Protein AF-A0AAE0QT92-F1 (afdb_monomer_lite)

Structure (mmCIF, N/CA/C/O backbone):
data_AF-A0AAE0QT92-F1
#
_entry.id   AF-A0AAE0QT92-F1
#
loop_
_atom_site.group_PDB
_atom_site.id
_atom_site.type_symbol
_atom_site.label_atom_id
_atom_site.label_alt_id
_atom_site.label_comp_id
_atom_site.label_asym_id
_atom_site.label_entity_id
_atom_site.label_seq_id
_atom_site.pdbx_PDB_ins_code
_atom_site.Cartn_x
_atom_site.Cartn_y
_atom_site.Cartn_z
_atom_site.occupancy
_atom_site.B_iso_or_equiv
_atom_site.auth_seq_id
_atom_site.auth_comp_id
_atom_site.auth_asym_id
_atom_site.auth_atom_id
_atom_site.pdbx_PDB_model_num
ATOM 1 N N . MET A 1 1 ? -22.117 23.796 17.766 1.00 48.81 1 MET A N 1
ATOM 2 C CA . MET A 1 1 ? -20.729 24.313 17.751 1.00 48.81 1 MET A CA 1
ATOM 3 C C . MET A 1 1 ? -19.687 23.219 17.497 1.00 48.81 1 MET A C 1
ATOM 5 O O . MET A 1 1 ? -19.182 23.183 16.389 1.00 48.81 1 MET A O 1
ATOM 9 N N . ALA A 1 2 ? -19.390 22.281 18.411 1.00 52.66 2 ALA A N 1
ATOM 10 C CA . ALA A 1 2 ? -18.305 21.297 18.194 1.00 52.66 2 ALA A CA 1
ATOM 11 C C . ALA A 1 2 ? -18.535 20.296 17.034 1.00 52.66 2 ALA A C 1
ATOM 13 O O . ALA A 1 2 ? -17.597 19.965 16.313 1.00 52.66 2 ALA A O 1
ATOM 14 N N . ALA A 1 3 ? -19.770 19.825 16.830 1.00 56.06 3 ALA A N 1
ATOM 15 C CA . ALA A 1 3 ? -20.111 18.936 15.709 1.00 56.06 3 ALA A CA 1
ATOM 16 C C . ALA A 1 3 ? -20.034 19.652 14.347 1.00 56.06 3 ALA A C 1
ATOM 18 O O . ALA A 1 3 ? -19.594 19.088 13.352 1.00 56.06 3 ALA A O 1
ATOM 19 N N . GLU A 1 4 ? -20.398 20.931 14.333 1.00 58.06 4 GLU A N 1
ATOM 20 C CA . GLU A 1 4 ? -20.405 21.794 13.151 1.00 58.06 4 GLU A CA 1
ATOM 21 C C . GLU A 1 4 ? -18.979 22.188 12.735 1.00 58.06 4 GLU A C 1
ATOM 23 O O . GLU A 1 4 ? -18.641 22.163 11.554 1.00 58.06 4 GLU A O 1
ATOM 28 N N . LEU A 1 5 ? -18.106 22.444 13.719 1.00 60.09 5 LEU A N 1
ATOM 29 C CA . LEU A 1 5 ? -16.675 22.659 13.503 1.00 60.09 5 LEU A CA 1
ATOM 30 C C . LEU A 1 5 ? -15.987 21.392 12.964 1.00 60.09 5 LEU A C 1
ATOM 32 O O . LEU A 1 5 ? -15.194 21.471 12.030 1.00 60.09 5 LEU A O 1
ATOM 36 N N . ARG A 1 6 ? -16.326 20.212 13.508 1.00 55.28 6 ARG A N 1
ATOM 37 C CA . ARG A 1 6 ? -15.822 18.916 13.015 1.00 55.28 6 ARG A CA 1
ATOM 38 C C . ARG A 1 6 ? -16.269 18.625 11.586 1.00 55.28 6 ARG A C 1
ATOM 40 O O . ARG A 1 6 ? -15.463 18.157 10.788 1.00 55.28 6 ARG A O 1
ATOM 47 N N . HIS A 1 7 ? -17.524 18.922 11.253 1.00 60.22 7 HIS A N 1
ATOM 48 C CA . HIS A 1 7 ? -18.038 18.738 9.899 1.00 60.22 7 HIS A CA 1
ATOM 49 C C . HIS A 1 7 ? -17.309 19.638 8.888 1.00 60.22 7 HIS A C 1
ATOM 51 O O . HIS A 1 7 ? -16.852 19.145 7.858 1.00 60.22 7 HIS A O 1
ATOM 57 N N . LYS A 1 8 ? -17.104 20.921 9.225 1.00 66.44 8 LYS A N 1
ATOM 58 C CA . LYS A 1 8 ? -16.317 21.857 8.403 1.00 66.44 8 LYS A CA 1
ATOM 59 C C . LYS A 1 8 ? -14.864 21.405 8.228 1.00 66.44 8 LYS A C 1
ATOM 61 O O . LYS A 1 8 ? -14.366 21.396 7.109 1.00 66.44 8 LYS A O 1
ATOM 66 N N . LEU A 1 9 ? -14.207 20.957 9.300 1.00 63.31 9 LEU A N 1
ATOM 67 C CA . LEU A 1 9 ? -12.842 20.418 9.234 1.00 63.31 9 LEU A CA 1
ATOM 68 C C . LEU A 1 9 ? -12.745 19.167 8.352 1.00 63.31 9 LEU A C 1
ATOM 70 O O . LEU A 1 9 ? -11.776 19.017 7.613 1.00 63.31 9 LEU A O 1
ATOM 74 N N . SER A 1 10 ? -13.745 18.283 8.399 1.00 59.50 10 SER A N 1
ATOM 75 C CA . SER A 1 10 ? -13.791 17.102 7.531 1.00 59.50 10 SER A CA 1
ATOM 76 C C . SER A 1 10 ? -13.917 17.496 6.059 1.00 59.50 10 SER A C 1
ATOM 78 O O . SER A 1 10 ? -13.166 16.989 5.231 1.00 59.50 10 SER A O 1
ATOM 80 N N . GLN A 1 11 ? -14.817 18.432 5.738 1.00 68.94 11 GLN A N 1
ATOM 81 C CA . GLN A 1 11 ? -14.992 18.937 4.373 1.00 68.94 11 GLN A CA 1
ATOM 82 C C . GLN A 1 11 ? -13.724 19.601 3.834 1.00 68.94 11 GLN A C 1
ATOM 84 O O . GLN A 1 11 ? -13.319 19.322 2.706 1.00 68.94 11 GLN A O 1
ATOM 89 N N . GLU A 1 12 ? -13.071 20.436 4.640 1.00 70.81 12 GLU A N 1
ATOM 90 C CA . GLU A 1 12 ? -11.834 21.103 4.233 1.00 70.81 12 GLU A CA 1
ATOM 91 C C . GLU A 1 12 ? -10.664 20.118 4.112 1.00 70.81 12 GLU A C 1
ATOM 93 O O . GLU A 1 12 ? -9.874 20.215 3.173 1.00 70.81 12 GLU A O 1
ATOM 98 N N . SER A 1 13 ? -10.589 19.100 4.976 1.00 60.28 13 SER A N 1
ATOM 99 C CA . SER A 1 13 ? -9.604 18.020 4.843 1.00 60.28 13 SER A CA 1
ATOM 100 C C . SER A 1 13 ? -9.796 17.230 3.546 1.00 60.28 13 SER A C 1
ATOM 102 O O . SER A 1 13 ? -8.823 16.960 2.837 1.00 60.28 13 SER A O 1
ATOM 104 N N . ASP A 1 14 ? -11.039 16.900 3.191 1.00 66.00 14 ASP A N 1
ATOM 105 C CA . ASP A 1 14 ? -11.344 16.178 1.955 1.00 66.00 14 ASP A CA 1
ATOM 106 C C . ASP A 1 14 ? -11.091 17.040 0.711 1.00 66.00 14 ASP A C 1
ATOM 108 O O . ASP A 1 14 ? -10.546 16.549 -0.282 1.00 66.00 14 ASP A O 1
ATOM 112 N N . ARG A 1 15 ? -11.393 18.341 0.780 1.00 71.00 15 ARG A N 1
ATOM 113 C CA . ARG A 1 15 ? -11.108 19.312 -0.283 1.00 71.00 15 ARG A CA 1
ATOM 114 C C . ARG A 1 15 ? -9.609 19.496 -0.499 1.00 71.00 15 ARG A C 1
ATOM 116 O O . ARG A 1 15 ? -9.152 19.467 -1.644 1.00 71.00 15 ARG A O 1
ATOM 123 N N . LEU A 1 16 ? -8.845 19.635 0.584 1.00 66.12 16 LEU A N 1
ATOM 124 C CA . LEU A 1 16 ? -7.387 19.700 0.549 1.00 66.12 16 LEU A CA 1
ATOM 125 C C . LEU A 1 16 ? -6.816 18.427 -0.076 1.00 66.12 16 LEU A C 1
ATOM 127 O O . LEU A 1 16 ? -5.990 18.506 -0.979 1.00 66.12 16 LEU A O 1
ATOM 131 N N . ARG A 1 17 ? -7.311 17.254 0.336 1.00 66.81 17 ARG A N 1
ATOM 132 C CA . ARG A 1 17 ? -6.867 15.955 -0.185 1.00 66.81 17 ARG A CA 1
ATOM 133 C C . ARG A 1 17 ? -7.182 15.793 -1.676 1.00 66.81 17 ARG A C 1
ATOM 135 O O . ARG A 1 17 ? -6.343 15.294 -2.422 1.00 66.81 17 ARG A O 1
ATOM 142 N N . ALA A 1 18 ? -8.359 16.229 -2.127 1.00 65.12 18 ALA A N 1
ATOM 143 C CA . ALA A 1 18 ? -8.734 16.211 -3.540 1.00 65.12 18 ALA A CA 1
ATOM 144 C C . ALA A 1 18 ? -7.850 17.146 -4.383 1.00 65.12 18 ALA A C 1
ATOM 146 O O . ALA A 1 18 ? -7.380 16.749 -5.446 1.00 65.12 18 ALA A O 1
ATOM 147 N N . ARG A 1 19 ? -7.557 18.354 -3.889 1.00 66.81 19 ARG A N 1
ATOM 148 C CA . ARG A 1 19 ? -6.652 19.296 -4.566 1.00 66.81 19 ARG A CA 1
ATOM 149 C C . ARG A 1 19 ? -5.208 18.820 -4.589 1.00 66.81 19 ARG A C 1
ATOM 151 O O . ARG A 1 19 ? -4.571 18.946 -5.623 1.00 66.81 19 ARG A O 1
ATOM 158 N N . LEU A 1 20 ? -4.710 18.231 -3.504 1.00 65.56 20 LEU A N 1
ATOM 159 C CA . LEU A 1 20 ? -3.360 17.666 -3.476 1.00 65.56 20 LEU A CA 1
ATOM 160 C C . LEU A 1 20 ? -3.213 16.546 -4.510 1.00 65.56 20 LEU A C 1
ATOM 162 O O . LEU A 1 20 ? -2.207 16.484 -5.203 1.00 65.56 20 LEU A O 1
ATOM 166 N N . ARG A 1 21 ? -4.241 15.701 -4.666 1.00 65.69 21 ARG A N 1
ATOM 167 C CA . ARG A 1 21 ? -4.289 14.700 -5.743 1.00 65.69 21 ARG A CA 1
ATOM 168 C C . ARG A 1 21 ? -4.266 15.340 -7.125 1.00 65.69 21 ARG A C 1
ATOM 170 O O . ARG A 1 21 ? -3.560 14.848 -7.995 1.00 65.69 21 ARG A O 1
ATOM 177 N N . GLN A 1 22 ? -5.033 16.409 -7.318 1.00 66.88 22 GLN A N 1
ATOM 178 C CA . GLN A 1 22 ? -5.080 17.139 -8.582 1.00 66.88 22 GLN A CA 1
ATOM 179 C C . GLN A 1 22 ? -3.713 17.748 -8.924 1.00 66.88 22 GLN A C 1
ATOM 181 O O . GLN A 1 22 ? -3.222 17.552 -10.025 1.00 66.88 22 GLN A O 1
ATOM 186 N N . GLU A 1 23 ? -3.073 18.418 -7.966 1.00 63.47 23 GLU A N 1
ATOM 187 C CA . GLU A 1 23 ? -1.753 19.032 -8.137 1.00 63.47 23 GLU A CA 1
ATOM 188 C C . GLU A 1 23 ? -0.660 17.973 -8.339 1.00 63.47 23 GLU A C 1
ATOM 190 O O . GLU A 1 23 ? 0.224 18.174 -9.159 1.00 63.47 23 GLU A O 1
ATOM 195 N N . LEU A 1 24 ? -0.737 16.812 -7.673 1.00 59.41 24 LEU A N 1
ATOM 196 C CA . LEU A 1 24 ? 0.164 15.679 -7.928 1.00 59.41 24 LEU A CA 1
ATOM 197 C C . LEU A 1 24 ? -0.039 15.075 -9.327 1.00 59.41 24 LEU A C 1
ATOM 199 O O . LEU A 1 24 ? 0.935 14.690 -9.971 1.00 59.41 24 LEU A O 1
ATOM 203 N N . LEU A 1 25 ? -1.282 15.004 -9.815 1.00 61.16 25 LEU A N 1
ATOM 204 C CA . LEU A 1 25 ? -1.602 14.577 -11.183 1.00 61.16 25 LEU A CA 1
ATOM 205 C C . LEU A 1 25 ? -1.108 15.585 -12.233 1.00 61.16 25 LEU A C 1
ATOM 207 O O . LEU A 1 25 ? -0.573 15.174 -13.261 1.00 61.16 25 LEU A O 1
ATOM 211 N N . ASP A 1 26 ? -1.232 16.884 -11.965 1.00 59.91 26 ASP A N 1
ATOM 212 C CA . ASP A 1 26 ? -0.707 17.948 -12.829 1.00 59.91 26 ASP A CA 1
ATOM 213 C C . ASP A 1 26 ? 0.828 17.967 -12.822 1.00 59.91 26 ASP A C 1
ATOM 215 O O . ASP A 1 26 ? 1.452 18.063 -13.882 1.00 59.91 26 ASP A O 1
ATOM 219 N N . LEU A 1 27 ? 1.458 17.790 -11.654 1.00 57.47 27 LEU A N 1
ATOM 220 C CA . LEU A 1 27 ? 2.905 17.596 -11.533 1.00 57.47 27 LEU A CA 1
ATOM 221 C C . LEU A 1 27 ? 3.354 16.390 -12.360 1.00 57.47 27 LEU A C 1
ATOM 223 O O . LEU A 1 27 ? 4.306 16.488 -13.127 1.00 57.47 27 LEU A O 1
ATOM 227 N N . ARG A 1 28 ? 2.642 15.266 -12.245 1.00 53.34 28 ARG A N 1
ATOM 228 C CA . ARG A 1 28 ? 2.892 14.039 -13.009 1.00 53.34 28 ARG A CA 1
ATOM 229 C C . ARG A 1 28 ? 2.822 14.268 -14.520 1.00 53.34 28 ARG A C 1
ATOM 231 O O . ARG A 1 28 ? 3.654 13.728 -15.240 1.00 53.34 28 ARG A O 1
ATOM 238 N N . GLN A 1 29 ? 1.864 15.053 -15.013 1.00 54.59 29 GLN A N 1
ATOM 239 C CA . GLN A 1 29 ? 1.796 15.398 -16.439 1.00 54.59 29 GLN A CA 1
ATOM 240 C C . GLN A 1 29 ? 2.938 16.326 -16.870 1.00 54.59 29 GLN A C 1
ATOM 242 O O . GLN A 1 29 ? 3.431 16.213 -17.990 1.00 54.59 29 GLN A O 1
ATOM 247 N N . ARG A 1 30 ? 3.374 17.226 -15.983 1.00 50.75 30 ARG A N 1
ATOM 248 C CA . ARG A 1 30 ? 4.431 18.208 -16.254 1.00 50.75 30 ARG A CA 1
ATOM 249 C C . ARG A 1 30 ? 5.853 17.639 -16.142 1.00 50.75 30 ARG A C 1
ATOM 251 O O . ARG A 1 30 ? 6.741 18.137 -16.822 1.00 50.75 30 ARG A O 1
ATOM 258 N N . PHE A 1 31 ? 6.079 16.601 -15.336 1.00 43.53 31 PHE A N 1
ATOM 259 C CA . PHE A 1 31 ? 7.400 15.993 -15.110 1.00 43.53 31 PHE A CA 1
ATOM 260 C C . PHE A 1 31 ? 7.820 14.929 -16.135 1.00 43.53 31 PHE A C 1
ATOM 262 O O . PHE A 1 31 ? 8.863 14.305 -15.970 1.00 43.53 31 PHE A O 1
ATOM 269 N N . SER A 1 32 ? 7.065 14.743 -17.216 1.00 40.12 32 SER A N 1
ATOM 270 C CA . SER A 1 32 ? 7.447 13.852 -18.316 1.00 40.12 32 SER A CA 1
ATOM 271 C C . SER A 1 32 ? 8.183 14.615 -19.439 1.00 40.12 32 SER A C 1
ATOM 273 O O . SER A 1 32 ? 7.497 15.126 -20.329 1.00 40.12 32 SER A O 1
ATOM 275 N N . PRO A 1 33 ? 9.537 14.666 -19.476 1.00 50.78 33 PRO A N 1
ATOM 276 C CA . PRO A 1 33 ? 10.230 14.828 -20.766 1.00 50.78 33 PRO A CA 1
ATOM 277 C C . PRO A 1 33 ? 11.405 13.844 -21.037 1.00 50.78 33 PRO A C 1
ATOM 279 O O . PRO A 1 33 ? 12.096 13.406 -20.125 1.00 50.78 33 PRO A O 1
ATOM 282 N N . TYR A 1 34 ? 11.605 13.563 -22.338 1.00 42.34 34 TYR A N 1
ATOM 283 C CA . TYR A 1 34 ? 12.387 12.503 -23.041 1.00 42.34 34 TYR A CA 1
ATOM 284 C C . TYR A 1 34 ? 13.873 12.865 -23.378 1.00 42.34 34 TYR A C 1
ATOM 286 O O . TYR A 1 34 ? 14.215 14.047 -23.273 1.00 42.34 34 TYR A O 1
ATOM 294 N N . PRO A 1 35 ? 14.750 11.924 -23.857 1.00 53.16 35 PRO A N 1
ATOM 295 C CA . PRO A 1 35 ? 15.068 11.785 -25.306 1.00 53.16 35 PRO A CA 1
ATOM 296 C C . PRO A 1 35 ? 15.309 10.328 -25.847 1.00 53.16 35 PRO A C 1
ATOM 298 O O . PRO A 1 35 ? 15.049 9.338 -25.185 1.00 53.16 35 PRO A O 1
ATOM 301 N N . SER A 1 36 ? 15.687 10.223 -27.137 1.00 45.97 36 SER A N 1
ATOM 302 C CA . SER A 1 36 ? 15.389 9.174 -28.155 1.00 45.97 36 SER A CA 1
ATOM 303 C C . SER A 1 36 ? 16.579 8.350 -28.734 1.00 45.97 36 SER A C 1
ATOM 305 O O . SER A 1 36 ? 17.612 8.982 -28.937 1.00 45.97 36 SER A O 1
ATOM 307 N N . HIS A 1 37 ? 16.386 7.076 -29.187 1.00 36.47 37 HIS A N 1
ATOM 308 C CA . HIS A 1 37 ? 16.888 6.374 -30.436 1.00 36.47 37 HIS A CA 1
ATOM 309 C C . HIS A 1 37 ? 16.940 4.800 -30.327 1.00 36.47 37 HIS A C 1
ATOM 311 O O . HIS A 1 37 ? 16.805 4.286 -29.225 1.00 36.47 37 HIS A O 1
ATOM 317 N N . PRO A 1 38 ? 17.028 4.014 -31.440 1.00 51.62 38 PRO A N 1
ATOM 318 C CA . PRO A 1 38 ? 15.974 3.142 -31.988 1.00 51.62 38 PRO A CA 1
ATOM 319 C C . PRO A 1 38 ? 15.936 1.660 -31.524 1.00 51.62 38 PRO A C 1
ATOM 321 O O . PRO A 1 38 ? 16.945 1.071 -31.153 1.00 51.62 38 PRO A O 1
ATOM 324 N N . GLN A 1 39 ? 14.748 1.058 -31.698 1.00 44.69 39 GLN A N 1
ATOM 325 C CA . GLN A 1 39 ? 14.423 -0.374 -31.876 1.00 44.69 39 GLN A CA 1
ATOM 326 C C . GLN A 1 39 ? 15.384 -1.404 -31.252 1.00 44.69 39 GLN A C 1
ATOM 328 O O . GLN A 1 39 ? 16.170 -2.045 -31.949 1.00 44.69 39 GLN A O 1
ATOM 333 N N . ALA A 1 40 ? 15.200 -1.676 -29.960 1.00 40.69 40 ALA A N 1
ATOM 334 C CA . ALA A 1 40 ? 15.605 -2.944 -29.363 1.00 40.69 40 ALA A CA 1
ATOM 335 C C . ALA A 1 40 ? 14.355 -3.801 -29.125 1.00 40.69 40 ALA A C 1
ATOM 337 O O . ALA A 1 40 ? 13.552 -3.545 -28.229 1.00 40.69 40 ALA A O 1
ATOM 338 N N . THR A 1 41 ? 14.171 -4.831 -29.947 1.00 43.16 41 THR A N 1
ATOM 339 C CA . THR A 1 41 ? 13.161 -5.869 -29.727 1.00 43.16 41 THR A CA 1
ATOM 340 C C . THR A 1 41 ? 13.422 -6.608 -28.411 1.00 43.16 41 THR A C 1
ATOM 342 O O . THR A 1 41 ? 14.314 -7.445 -28.321 1.00 43.16 41 THR A O 1
ATOM 345 N N . ALA A 1 42 ? 12.608 -6.253 -27.416 1.00 47.16 42 ALA A N 1
ATOM 346 C CA . ALA A 1 42 ? 11.998 -7.073 -26.369 1.00 47.16 42 ALA A CA 1
ATOM 347 C C . ALA A 1 42 ? 12.862 -8.139 -25.659 1.00 47.16 42 ALA A C 1
ATOM 349 O O . ALA A 1 42 ? 12.805 -9.327 -25.963 1.00 47.16 42 ALA A O 1
ATOM 350 N N . ALA A 1 43 ? 13.485 -7.724 -24.554 1.00 51.69 43 ALA A N 1
ATOM 351 C CA . ALA A 1 43 ? 13.098 -8.305 -23.266 1.00 51.69 43 ALA A CA 1
ATOM 352 C C . ALA A 1 43 ? 12.154 -7.293 -22.611 1.00 51.69 43 ALA A C 1
ATOM 354 O O . ALA A 1 43 ? 12.586 -6.179 -22.302 1.00 51.69 43 ALA A O 1
ATOM 355 N N . ASN A 1 44 ? 10.879 -7.644 -22.490 1.00 71.88 44 ASN A N 1
ATOM 356 C CA . ASN A 1 44 ? 9.835 -6.764 -21.978 1.00 71.88 44 ASN A CA 1
ATOM 357 C C . ASN A 1 44 ? 10.243 -6.313 -20.551 1.00 71.88 44 ASN A C 1
ATOM 359 O O . ASN A 1 44 ? 10.500 -7.157 -19.692 1.00 71.88 44 ASN A O 1
ATOM 363 N N . ILE A 1 45 ? 10.414 -5.010 -2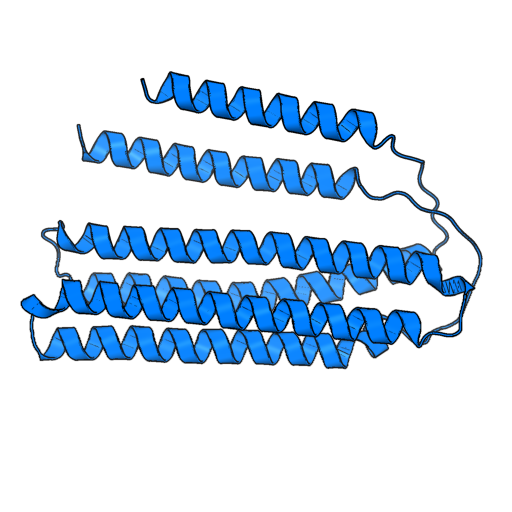0.293 1.00 79.00 45 ILE A N 1
ATOM 364 C CA . ILE A 1 45 ? 10.662 -4.484 -18.937 1.00 79.00 45 ILE A CA 1
ATOM 365 C C . ILE A 1 45 ? 9.598 -5.020 -17.994 1.00 79.00 45 ILE A C 1
ATOM 367 O O . ILE A 1 45 ? 9.921 -5.415 -16.874 1.00 79.00 45 ILE A O 1
ATOM 371 N N . GLN A 1 46 ? 8.353 -5.114 -18.459 1.00 81.69 46 GLN A N 1
ATOM 372 C CA . GLN A 1 46 ? 7.281 -5.736 -17.701 1.00 81.69 46 GLN A CA 1
ATOM 373 C C . GLN A 1 46 ? 7.613 -7.181 -17.305 1.00 81.69 46 GLN A C 1
ATOM 375 O O . GLN A 1 46 ? 7.349 -7.573 -16.173 1.00 81.69 46 GLN A O 1
ATOM 380 N N . GLU A 1 47 ? 8.216 -7.978 -18.191 1.00 84.50 47 GLU A N 1
ATOM 381 C CA . GLU A 1 47 ? 8.628 -9.357 -17.892 1.00 84.50 47 GLU A CA 1
ATOM 382 C C . GLU A 1 47 ? 9.743 -9.389 -16.842 1.00 84.50 47 GLU A C 1
ATOM 384 O O . GLU A 1 47 ? 9.680 -10.180 -15.902 1.00 84.50 47 GLU A O 1
ATOM 389 N N . ARG A 1 48 ? 10.718 -8.478 -16.944 1.00 85.81 48 ARG A N 1
ATOM 390 C CA . ARG A 1 48 ? 11.810 -8.359 -15.967 1.00 85.81 48 ARG A CA 1
ATOM 391 C C . ARG A 1 48 ? 11.330 -7.874 -14.601 1.00 85.81 48 ARG A C 1
ATOM 393 O O . ARG A 1 48 ? 11.835 -8.335 -13.583 1.00 85.81 48 ARG A O 1
ATOM 400 N N . LEU A 1 49 ? 10.352 -6.971 -14.569 1.00 88.00 49 LEU A N 1
ATOM 401 C CA . LEU A 1 49 ? 9.796 -6.425 -13.333 1.00 88.00 49 LEU A CA 1
ATOM 402 C C . LEU A 1 49 ? 8.694 -7.293 -12.719 1.00 88.00 49 LEU A C 1
ATOM 404 O O . LEU A 1 49 ? 8.447 -7.204 -11.517 1.00 88.00 49 LEU A O 1
ATOM 408 N N . SER A 1 50 ? 8.062 -8.166 -13.507 1.00 90.19 50 SER A N 1
ATOM 409 C CA . SER A 1 50 ? 6.942 -9.016 -13.087 1.00 90.19 50 SER A CA 1
ATOM 410 C C . SER A 1 50 ? 7.202 -9.802 -11.791 1.00 90.19 50 SER A C 1
ATOM 412 O O . SER A 1 50 ? 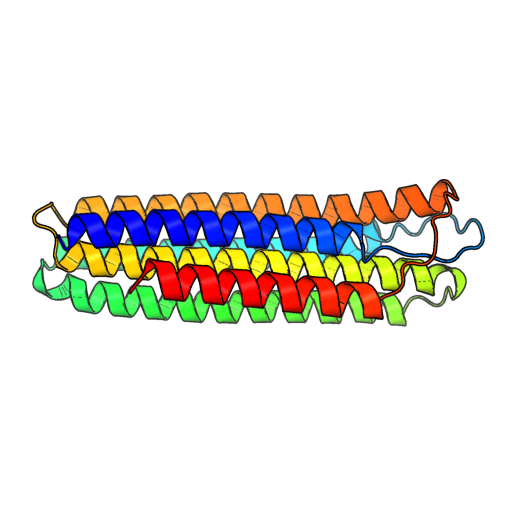6.349 -9.745 -10.897 1.00 90.19 50 SER A O 1
ATOM 414 N N . PRO A 1 51 ? 8.364 -10.463 -11.590 1.00 91.06 51 PRO A N 1
ATOM 415 C CA . PRO A 1 51 ? 8.652 -11.160 -10.337 1.00 91.06 51 PRO A CA 1
ATOM 416 C C . PRO A 1 51 ? 8.625 -10.232 -9.118 1.00 91.06 51 PRO A C 1
ATOM 418 O O . PRO A 1 51 ? 8.091 -10.601 -8.070 1.00 91.06 51 PRO A O 1
ATOM 421 N N . PHE A 1 52 ? 9.151 -9.014 -9.258 1.00 91.56 52 PHE A N 1
ATOM 422 C CA . PHE A 1 52 ? 9.214 -8.038 -8.171 1.00 91.56 52 PHE A CA 1
ATOM 423 C C . PHE A 1 52 ? 7.851 -7.403 -7.915 1.00 91.56 52 PHE A C 1
ATOM 425 O O . PHE A 1 52 ? 7.457 -7.275 -6.760 1.00 91.56 52 PHE A O 1
ATOM 432 N N . THR A 1 53 ? 7.084 -7.098 -8.963 1.00 92.38 53 THR A N 1
ATOM 433 C CA . THR A 1 53 ? 5.706 -6.602 -8.832 1.00 92.38 53 THR A CA 1
ATOM 434 C C . THR A 1 53 ? 4.808 -7.640 -8.159 1.00 92.38 53 THR A C 1
ATOM 436 O O . THR A 1 53 ? 4.034 -7.303 -7.265 1.00 92.38 53 THR A O 1
ATOM 439 N N . LYS A 1 54 ? 4.958 -8.925 -8.505 1.00 94.75 54 LYS A N 1
ATOM 440 C CA . LYS A 1 54 ? 4.252 -10.031 -7.840 1.00 94.75 54 LYS A CA 1
ATOM 441 C C . LYS A 1 54 ? 4.691 -10.201 -6.383 1.00 94.75 54 LYS A C 1
ATOM 443 O O . LYS A 1 54 ? 3.857 -10.455 -5.510 1.00 94.75 54 LYS A O 1
ATOM 448 N N . GLY A 1 55 ? 5.986 -10.047 -6.107 1.00 95.81 55 GLY A N 1
ATOM 449 C CA . GLY A 1 55 ? 6.523 -10.034 -4.746 1.00 95.81 55 GLY A CA 1
ATOM 450 C C . GLY A 1 55 ? 5.925 -8.901 -3.910 1.00 95.81 55 GLY A C 1
ATOM 451 O O . GLY A 1 55 ? 5.453 -9.139 -2.798 1.00 95.81 55 GLY A O 1
ATOM 452 N N . LEU A 1 56 ? 5.856 -7.695 -4.477 1.00 96.31 56 LEU A N 1
ATOM 453 C CA . LEU A 1 56 ? 5.240 -6.534 -3.845 1.00 96.31 56 LEU A CA 1
ATOM 454 C C . LEU A 1 56 ? 3.746 -6.759 -3.590 1.00 96.31 56 LEU A C 1
ATOM 456 O O . LEU A 1 56 ? 3.284 -6.538 -2.474 1.00 96.31 56 LEU A O 1
ATOM 460 N N . GLN A 1 57 ? 3.006 -7.261 -4.582 1.00 97.12 57 GLN A N 1
ATOM 461 C CA . GLN A 1 57 ? 1.594 -7.618 -4.432 1.00 97.12 57 GLN A CA 1
ATOM 462 C C . GLN A 1 57 ? 1.390 -8.582 -3.257 1.00 97.12 57 GLN A C 1
ATOM 464 O O . GLN A 1 57 ? 0.598 -8.305 -2.358 1.00 97.12 57 GLN A O 1
ATOM 469 N N . THR A 1 58 ? 2.165 -9.669 -3.221 1.00 97.94 58 THR A N 1
ATOM 470 C CA . THR A 1 58 ? 2.088 -10.684 -2.161 1.00 97.94 58 THR A CA 1
ATOM 471 C C . THR A 1 58 ? 2.386 -10.077 -0.787 1.00 97.94 58 THR A C 1
ATOM 473 O O . THR A 1 58 ? 1.689 -10.359 0.189 1.00 97.94 58 THR A O 1
ATOM 476 N N . ALA A 1 59 ? 3.399 -9.210 -0.695 1.00 97.75 59 ALA A N 1
ATOM 477 C CA . ALA A 1 59 ? 3.749 -8.525 0.544 1.00 97.75 59 ALA A CA 1
ATOM 478 C C . ALA A 1 59 ? 2.624 -7.593 1.024 1.00 97.75 59 ALA A C 1
ATOM 480 O O . ALA A 1 59 ? 2.291 -7.594 2.210 1.00 97.75 59 ALA A O 1
ATOM 481 N N . LEU A 1 60 ? 2.006 -6.832 0.115 1.00 97.56 60 LEU A N 1
ATOM 482 C CA . LEU A 1 60 ? 0.898 -5.931 0.432 1.00 97.56 60 LEU A CA 1
ATOM 483 C C . LEU A 1 60 ? -0.367 -6.688 0.850 1.00 97.56 60 LEU A C 1
ATOM 485 O O . LEU A 1 60 ? -1.032 -6.282 1.803 1.00 97.56 60 LEU A O 1
ATOM 489 N N . GLU A 1 61 ? -0.710 -7.774 0.158 1.00 97.81 61 GLU A N 1
ATOM 490 C CA . GLU A 1 61 ? -1.851 -8.633 0.492 1.00 97.81 61 GLU A CA 1
ATOM 491 C C . GLU A 1 61 ? -1.662 -9.309 1.849 1.00 97.81 61 GLU A C 1
ATOM 493 O O . GLU A 1 61 ? -2.539 -9.209 2.708 1.00 97.81 61 GLU A O 1
ATOM 498 N N . SER A 1 62 ? -0.494 -9.915 2.081 1.00 98.06 62 SER A N 1
ATOM 499 C CA . SER A 1 62 ? -0.142 -10.534 3.362 1.00 98.06 62 SER A CA 1
ATOM 500 C C . SER A 1 62 ? -0.193 -9.519 4.504 1.00 98.06 62 SER A C 1
ATOM 502 O O . SER A 1 62 ? -0.805 -9.766 5.542 1.00 98.06 62 SER A O 1
ATOM 504 N N . ASN A 1 63 ? 0.368 -8.328 4.292 1.00 97.81 63 ASN A N 1
ATOM 505 C CA . ASN A 1 63 ? 0.337 -7.258 5.277 1.00 97.81 63 ASN A CA 1
ATOM 506 C C . ASN A 1 63 ? -1.095 -6.784 5.588 1.00 97.81 63 ASN A C 1
ATOM 508 O O . ASN A 1 63 ? -1.445 -6.658 6.762 1.00 97.81 63 ASN A O 1
ATOM 512 N N . THR A 1 64 ? -1.937 -6.561 4.569 1.00 97.69 64 THR A N 1
ATOM 513 C CA . THR A 1 64 ? -3.359 -6.222 4.766 1.00 97.69 64 THR A CA 1
ATOM 514 C C . THR A 1 64 ? -4.084 -7.332 5.517 1.00 97.69 64 THR A C 1
ATOM 516 O O . THR A 1 64 ? -4.819 -7.041 6.456 1.00 97.69 64 THR A O 1
ATOM 519 N N . HIS A 1 65 ? -3.867 -8.594 5.145 1.00 97.88 65 HIS A N 1
ATOM 520 C CA . HIS A 1 65 ? -4.508 -9.733 5.791 1.00 97.88 65 HIS A CA 1
ATOM 521 C C . HIS A 1 65 ? -4.131 -9.829 7.275 1.00 97.88 65 HIS A C 1
ATOM 523 O O . HIS A 1 65 ? -5.013 -9.918 8.127 1.00 97.88 65 HIS A O 1
ATOM 529 N N . GLN A 1 66 ? -2.837 -9.732 7.593 1.00 98.00 66 GLN A N 1
ATOM 530 C CA . GLN A 1 66 ? -2.340 -9.756 8.970 1.00 98.00 66 GLN A CA 1
ATOM 531 C C . GLN A 1 66 ? -2.891 -8.595 9.800 1.00 98.00 66 GLN A C 1
ATOM 533 O O . GLN A 1 66 ? -3.354 -8.817 10.918 1.00 98.00 66 GLN A O 1
ATOM 538 N N . LEU A 1 67 ? -2.875 -7.373 9.253 1.00 97.56 67 LEU A N 1
ATOM 539 C CA . LEU A 1 67 ? -3.448 -6.211 9.926 1.00 97.56 67 LEU A CA 1
ATOM 540 C C . LEU A 1 67 ? -4.934 -6.443 10.204 1.00 97.56 67 LEU A C 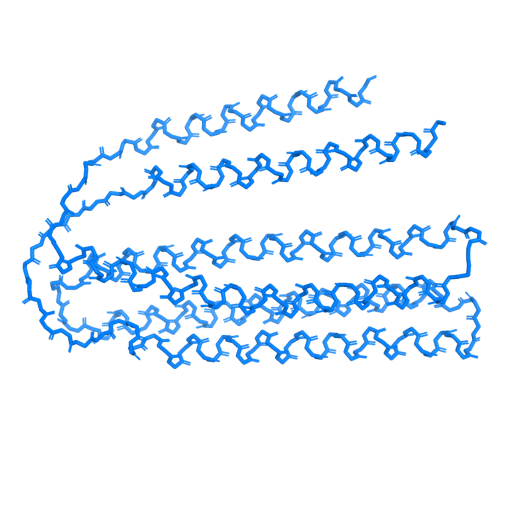1
ATOM 542 O O . LEU A 1 67 ? -5.357 -6.376 11.348 1.00 97.56 67 LEU A O 1
ATOM 546 N N . CYS A 1 68 ? -5.717 -6.770 9.180 1.00 97.94 68 CYS A N 1
ATOM 547 C CA . CYS A 1 68 ? -7.162 -6.930 9.306 1.00 97.94 68 CYS A CA 1
ATOM 548 C C . CYS A 1 68 ? -7.574 -8.074 10.229 1.00 97.94 68 CYS A C 1
ATOM 550 O O . CYS A 1 68 ? -8.543 -7.931 10.971 1.00 97.94 68 CYS A O 1
ATOM 552 N N . SER A 1 69 ? -6.833 -9.183 10.226 1.00 97.50 69 SER A N 1
ATOM 553 C CA . SER A 1 69 ? -7.035 -10.252 11.203 1.00 97.50 69 SER A CA 1
ATOM 554 C C . SER A 1 69 ? -6.817 -9.731 12.620 1.00 97.50 69 SER A C 1
ATOM 556 O O . SER A 1 69 ? -7.674 -9.932 13.472 1.00 97.50 69 SER A O 1
ATOM 558 N N . HIS A 1 70 ? -5.713 -9.019 12.861 1.00 97.25 70 HIS A N 1
ATOM 559 C CA . HIS A 1 70 ? -5.402 -8.481 14.181 1.00 97.25 70 HIS A CA 1
ATOM 560 C C . HIS A 1 70 ? -6.453 -7.469 14.653 1.00 97.25 70 HIS A C 1
ATOM 562 O O . HIS A 1 70 ? -6.960 -7.601 15.760 1.00 97.25 70 HIS A O 1
ATOM 568 N N . LEU A 1 71 ? -6.845 -6.518 13.796 1.00 96.00 71 LEU A N 1
ATOM 569 C CA . LEU A 1 71 ? -7.864 -5.515 14.127 1.00 96.00 71 LEU A CA 1
ATOM 570 C C . LEU A 1 71 ? -9.196 -6.160 14.532 1.00 96.00 71 LEU A C 1
ATOM 572 O O . LEU A 1 71 ? -9.796 -5.757 15.526 1.00 96.00 71 LEU A O 1
ATOM 576 N N . ARG A 1 72 ? -9.650 -7.175 13.784 1.00 95.25 72 ARG A N 1
ATOM 577 C CA . ARG A 1 72 ? -10.894 -7.893 14.095 1.00 95.25 72 ARG A CA 1
ATOM 578 C C . ARG A 1 72 ? -10.797 -8.655 15.407 1.00 95.25 72 ARG A C 1
ATOM 580 O O . ARG A 1 72 ? -11.716 -8.557 16.212 1.00 95.25 72 ARG A O 1
ATOM 587 N N . THR A 1 73 ? -9.694 -9.363 15.640 1.00 94.44 73 THR A N 1
ATOM 588 C CA . THR A 1 73 ? -9.472 -10.088 16.897 1.00 94.44 73 THR A CA 1
ATOM 589 C C . THR A 1 73 ? -9.466 -9.136 18.091 1.00 94.44 73 THR A C 1
ATOM 591 O O . THR A 1 73 ? -10.181 -9.382 19.054 1.00 94.44 73 THR A O 1
ATOM 594 N N . THR A 1 74 ? -8.768 -7.999 17.999 1.00 93.44 74 THR A N 1
ATOM 595 C CA . THR A 1 74 ? -8.758 -6.990 19.070 1.00 93.44 74 THR A CA 1
ATOM 596 C C . THR A 1 74 ? -10.159 -6.462 19.384 1.00 93.44 74 THR A C 1
ATOM 598 O O . THR A 1 74 ? -10.494 -6.272 20.549 1.00 93.44 74 THR A O 1
ATOM 601 N N . ILE A 1 75 ? -11.005 -6.240 18.374 1.00 90.81 75 ILE A N 1
ATOM 602 C CA . ILE A 1 75 ? -12.386 -5.791 18.607 1.00 90.81 75 ILE A CA 1
ATOM 603 C C . ILE A 1 75 ? -13.241 -6.905 19.225 1.00 90.81 75 ILE A C 1
ATOM 605 O O . ILE A 1 75 ? -14.017 -6.633 20.137 1.00 90.81 75 ILE A O 1
ATOM 609 N N . GLN A 1 76 ? -13.091 -8.149 18.764 1.00 89.69 76 GLN A N 1
ATOM 610 C CA . GLN A 1 76 ? -13.828 -9.301 19.296 1.00 89.69 76 GLN A CA 1
ATOM 611 C C . GLN A 1 76 ? -13.530 -9.550 20.780 1.00 89.69 76 GLN A C 1
ATOM 613 O O . GLN A 1 76 ? -14.457 -9.793 21.548 1.00 89.69 76 GLN A O 1
ATOM 618 N N . GLU A 1 77 ? -12.264 -9.445 21.192 1.00 87.94 77 GLU A N 1
ATOM 619 C CA . GLU A 1 77 ? -11.848 -9.568 22.599 1.00 87.94 77 GLU A CA 1
ATOM 620 C C . GLU A 1 77 ? -12.555 -8.525 23.476 1.00 87.94 77 GLU A C 1
ATOM 622 O O . GLU A 1 77 ? -13.128 -8.835 24.516 1.00 87.94 77 GLU A O 1
ATOM 627 N N . VAL A 1 78 ? -12.616 -7.282 23.005 1.00 86.69 78 VAL A N 1
ATOM 628 C CA . VAL A 1 78 ? -13.205 -6.170 23.765 1.00 86.69 78 VAL A CA 1
ATOM 629 C C . VAL A 1 78 ? -14.731 -6.259 23.831 1.00 86.69 78 VAL A C 1
ATOM 631 O O . VAL A 1 78 ? -15.326 -5.888 24.843 1.00 86.69 78 VAL A O 1
ATOM 634 N N . GLN A 1 79 ? -15.380 -6.786 22.787 1.00 83.62 79 GLN A N 1
ATOM 635 C CA . GLN A 1 79 ? -16.817 -7.073 22.819 1.00 83.62 79 GLN A CA 1
ATOM 636 C C . GLN A 1 79 ? -17.174 -8.149 23.858 1.00 83.62 79 GLN A C 1
ATOM 638 O O . GLN A 1 79 ? -18.261 -8.086 24.432 1.00 83.62 79 GLN A O 1
ATOM 643 N N . ALA A 1 80 ? -16.279 -9.109 24.114 1.00 81.31 80 ALA A N 1
ATOM 644 C CA . ALA A 1 80 ? -16.484 -10.169 25.102 1.00 81.31 80 ALA A CA 1
ATOM 645 C C . ALA A 1 80 ? -16.210 -9.705 26.545 1.00 81.31 80 ALA A C 1
ATOM 647 O O . ALA A 1 80 ? -16.969 -10.045 27.453 1.00 81.31 80 ALA A O 1
ATOM 648 N N . ASP A 1 81 ? -15.161 -8.904 26.743 1.00 80.06 81 ASP A N 1
ATOM 649 C CA . ASP A 1 81 ? -14.637 -8.555 28.071 1.00 80.06 81 ASP A CA 1
ATOM 650 C C . ASP A 1 81 ? -15.158 -7.206 28.621 1.00 80.06 81 ASP A C 1
ATOM 652 O O . ASP A 1 81 ? -14.983 -6.890 29.801 1.00 80.06 81 ASP A O 1
ATOM 656 N N . GLY A 1 82 ? -15.866 -6.424 27.797 1.00 72.69 82 GLY A N 1
ATOM 657 C CA . GLY A 1 82 ? -16.670 -5.278 28.221 1.00 72.69 82 GLY A CA 1
ATOM 658 C C . GLY A 1 82 ? -16.069 -3.886 27.949 1.00 72.69 82 GLY A C 1
ATOM 659 O O . GLY A 1 82 ? -14.926 -3.738 27.514 1.00 72.69 82 GLY A O 1
ATOM 660 N N . PRO A 1 83 ? -16.843 -2.807 28.207 1.00 70.31 83 PRO A N 1
ATOM 661 C CA . PRO A 1 83 ? -16.558 -1.477 27.660 1.00 70.31 83 PRO A CA 1
ATOM 662 C C . PRO A 1 83 ? -15.302 -0.780 28.193 1.00 70.31 83 PRO A C 1
ATOM 664 O O . PRO A 1 83 ? -14.800 0.153 27.569 1.00 70.31 83 PRO A O 1
ATOM 667 N N . SER A 1 84 ? -14.777 -1.206 29.341 1.00 75.75 84 SER A N 1
ATOM 668 C CA . SER A 1 84 ? -13.575 -0.613 29.937 1.00 75.75 84 SER A CA 1
ATOM 669 C C . SER A 1 84 ? -12.305 -0.855 29.117 1.00 75.75 84 SER A C 1
ATOM 671 O O . SER A 1 84 ? -11.311 -0.171 29.342 1.00 75.75 84 SER A O 1
ATOM 673 N N . LEU A 1 85 ? -12.329 -1.791 28.162 1.00 85.44 85 LEU A N 1
ATOM 674 C CA . LEU A 1 85 ? -11.164 -2.162 27.355 1.00 85.44 85 LEU A CA 1
ATOM 675 C C . LEU A 1 85 ? -11.097 -1.452 25.996 1.00 85.44 85 LEU A C 1
ATOM 677 O O . LEU A 1 85 ? -10.096 -1.583 25.295 1.00 85.44 85 LEU A O 1
ATOM 681 N N . TYR A 1 86 ? -12.106 -0.657 25.615 1.00 84.38 86 TYR A N 1
ATOM 682 C CA . TYR A 1 86 ? -12.125 0.023 24.310 1.00 84.38 86 TYR A CA 1
ATOM 683 C C . TYR A 1 86 ? -10.955 0.990 24.110 1.00 84.38 86 TYR A C 1
ATOM 685 O O . TYR A 1 86 ? -10.439 1.107 23.000 1.00 84.38 86 TYR A O 1
ATOM 693 N N . GLN A 1 87 ? -10.501 1.664 25.167 1.00 87.44 87 GLN A N 1
ATOM 694 C CA . GLN A 1 87 ? -9.347 2.554 25.064 1.00 87.44 87 GLN A CA 1
ATOM 695 C C . GLN A 1 87 ? -8.060 1.771 24.759 1.00 87.44 87 GLN A C 1
ATOM 697 O O . GLN A 1 87 ? -7.349 2.105 23.812 1.00 87.44 87 GLN A O 1
ATOM 702 N N . GLU A 1 88 ? -7.808 0.687 25.496 1.00 90.81 88 GLU A N 1
ATOM 703 C CA . GLU A 1 88 ? -6.665 -0.204 25.260 1.00 90.81 88 GLU A CA 1
ATOM 704 C C . GLU A 1 88 ? -6.737 -0.848 23.864 1.00 90.81 88 GLU A C 1
ATOM 706 O O . GLU A 1 88 ? -5.731 -0.965 23.164 1.00 90.81 88 GLU A O 1
ATOM 711 N N . ALA A 1 89 ? -7.941 -1.212 23.415 1.00 90.62 89 ALA A N 1
ATOM 712 C CA . ALA A 1 89 ? -8.188 -1.737 22.076 1.00 90.62 89 ALA A CA 1
ATOM 713 C C . ALA A 1 89 ? -7.733 -0.763 20.988 1.00 90.62 89 ALA A C 1
ATOM 715 O O . ALA A 1 89 ? -7.050 -1.151 20.044 1.00 90.62 89 ALA A O 1
ATOM 716 N N . ILE A 1 90 ? -8.101 0.511 21.124 1.00 90.38 90 ILE A N 1
ATOM 717 C CA . ILE A 1 90 ? -7.756 1.558 20.160 1.00 90.38 90 ILE A CA 1
ATOM 718 C C . ILE A 1 90 ? -6.247 1.799 20.141 1.00 90.38 90 ILE A C 1
ATOM 720 O O . ILE A 1 90 ? -5.678 1.993 19.065 1.00 90.38 90 ILE A O 1
ATOM 724 N N . GLU A 1 91 ? -5.580 1.725 21.292 1.00 91.62 91 GLU A N 1
ATOM 725 C CA . GLU A 1 91 ? -4.120 1.796 21.373 1.00 91.62 91 GLU A CA 1
ATOM 726 C C . GLU A 1 91 ? -3.453 0.612 20.654 1.00 91.62 91 GLU A C 1
ATOM 728 O O . GLU A 1 91 ? -2.581 0.829 19.807 1.00 91.62 91 GLU A O 1
ATOM 733 N N . LYS A 1 92 ? -3.906 -0.627 20.899 1.00 94.38 92 LYS A N 1
ATOM 734 C CA . LYS A 1 92 ? -3.418 -1.839 20.207 1.00 94.38 92 LYS A CA 1
ATOM 735 C C . LYS A 1 92 ? -3.636 -1.764 18.697 1.00 94.38 92 LYS A C 1
ATOM 737 O O . LYS A 1 92 ? -2.716 -2.011 17.917 1.00 94.38 92 LYS A O 1
ATOM 742 N N . ILE A 1 93 ? -4.830 -1.348 18.277 1.00 94.00 93 ILE A N 1
ATOM 743 C CA . ILE A 1 93 ? -5.166 -1.096 16.872 1.00 94.00 93 ILE A CA 1
ATOM 744 C C . ILE A 1 93 ? -4.210 -0.057 16.273 1.00 94.00 93 ILE A C 1
ATOM 746 O O . ILE A 1 93 ? -3.677 -0.255 15.178 1.00 94.00 93 ILE A O 1
ATOM 750 N N . GLY A 1 94 ? -3.956 1.034 16.998 1.00 93.00 94 GLY A N 1
ATOM 751 C CA . GLY A 1 94 ? -3.055 2.090 16.561 1.00 93.00 94 GLY A CA 1
ATOM 752 C C . GLY A 1 94 ? -1.625 1.595 16.341 1.00 93.00 94 GLY A C 1
ATOM 753 O O . GLY A 1 94 ? -1.039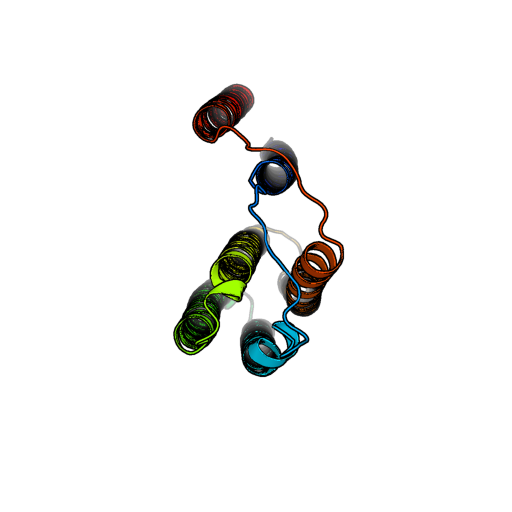 1.895 15.298 1.00 93.00 94 GLY A O 1
ATOM 754 N N . GLN A 1 95 ? -1.105 0.785 17.266 1.00 95.38 95 GLN A N 1
ATOM 755 C CA . GLN A 1 95 ? 0.210 0.147 17.157 1.00 95.38 95 GLN A CA 1
ATOM 756 C C . GLN A 1 95 ? 0.273 -0.826 15.973 1.00 95.38 95 GLN A C 1
ATOM 758 O O . GLN A 1 95 ? 1.216 -0.788 15.183 1.00 95.38 95 GLN A O 1
ATOM 763 N N . ALA A 1 96 ? -0.755 -1.658 15.790 1.00 96.31 96 ALA A N 1
ATOM 764 C CA . ALA A 1 96 ? -0.823 -2.599 14.676 1.00 96.31 96 ALA A CA 1
ATOM 765 C C . ALA A 1 96 ? -0.805 -1.893 13.312 1.00 96.31 96 ALA A C 1
ATOM 767 O O . ALA A 1 96 ? -0.160 -2.370 12.372 1.00 96.31 96 ALA A O 1
ATOM 768 N N . MET A 1 97 ? -1.463 -0.735 13.201 1.00 94.31 97 MET A N 1
ATOM 769 C CA . MET A 1 97 ? -1.419 0.100 11.999 1.00 94.31 97 MET A CA 1
ATOM 770 C C . MET A 1 97 ? -0.029 0.676 11.733 1.00 94.31 97 MET A C 1
ATOM 772 O O . MET A 1 97 ? 0.410 0.667 10.582 1.00 94.31 97 MET A O 1
ATOM 776 N N . ASP A 1 98 ? 0.675 1.134 12.768 1.00 93.12 98 ASP A N 1
ATOM 777 C CA . ASP A 1 98 ? 2.030 1.678 12.625 1.00 93.12 98 ASP A CA 1
ATOM 778 C C . ASP A 1 98 ? 3.026 0.588 12.205 1.00 93.12 98 ASP A C 1
ATOM 780 O O . ASP A 1 98 ? 3.837 0.790 11.299 1.00 93.12 98 ASP A O 1
ATOM 784 N N . GLU A 1 99 ? 2.909 -0.614 12.771 1.00 96.00 99 GLU A N 1
ATOM 785 C CA . GLU A 1 99 ? 3.699 -1.777 12.351 1.00 96.00 99 GLU A CA 1
ATOM 786 C C . GLU A 1 99 ? 3.336 -2.263 10.943 1.00 96.00 99 GLU A C 1
ATOM 788 O O . GLU A 1 99 ? 4.193 -2.717 10.179 1.00 96.00 99 GLU A O 1
ATOM 793 N N . SER A 1 100 ? 2.063 -2.169 10.557 1.00 95.38 100 SER A N 1
ATOM 794 C CA . SER A 1 100 ? 1.638 -2.421 9.181 1.00 95.38 100 SER A CA 1
ATOM 795 C C . SER A 1 100 ? 2.286 -1.428 8.216 1.00 95.38 100 SER A C 1
ATOM 797 O O . SER A 1 100 ? 2.837 -1.847 7.198 1.00 95.38 100 SER A O 1
ATOM 799 N N . HIS A 1 101 ? 2.269 -0.136 8.552 1.00 92.75 101 HIS A N 1
ATOM 800 C CA . HIS A 1 101 ? 2.896 0.917 7.761 1.00 92.75 101 HIS A CA 1
ATOM 801 C C . HIS A 1 101 ? 4.398 0.661 7.572 1.00 92.75 101 HIS A C 1
ATOM 803 O O . HIS A 1 101 ? 4.855 0.606 6.433 1.00 92.75 101 HIS A O 1
ATOM 809 N N . LYS A 1 102 ? 5.143 0.384 8.653 1.00 93.56 102 LYS A N 1
ATOM 810 C CA . LYS A 1 102 ? 6.579 0.047 8.581 1.00 93.56 102 LYS A CA 1
ATOM 811 C C . LYS A 1 102 ? 6.855 -1.133 7.647 1.00 93.56 102 LYS A C 1
ATOM 813 O O . LYS A 1 102 ? 7.748 -1.061 6.805 1.00 93.56 102 LYS A O 1
ATOM 818 N N . ARG A 1 103 ? 6.070 -2.211 7.761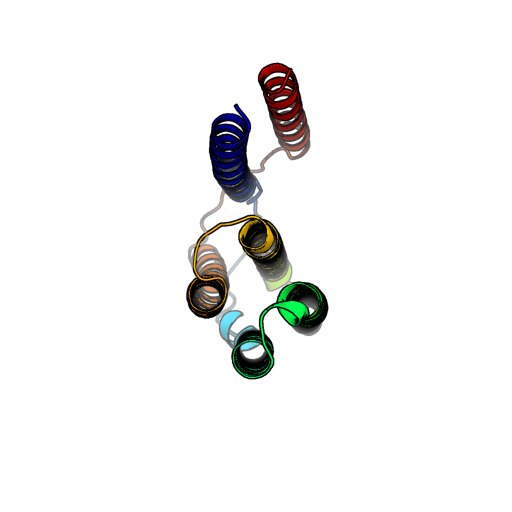 1.00 96.06 103 ARG A N 1
ATOM 819 C CA . ARG A 1 103 ? 6.203 -3.402 6.904 1.00 96.06 103 ARG A CA 1
ATOM 820 C C . ARG A 1 103 ? 5.940 -3.095 5.427 1.00 96.06 103 ARG A C 1
ATOM 822 O O . ARG A 1 103 ? 6.659 -3.612 4.577 1.00 96.06 103 ARG A O 1
ATOM 829 N N . ARG A 1 104 ? 4.959 -2.241 5.108 1.00 94.19 104 ARG A N 1
ATOM 830 C CA . ARG A 1 104 ? 4.720 -1.800 3.721 1.00 94.19 104 ARG A CA 1
ATOM 831 C C . ARG A 1 104 ? 5.858 -0.941 3.194 1.00 94.19 104 ARG A C 1
ATOM 833 O O . ARG A 1 104 ? 6.331 -1.207 2.097 1.00 94.19 104 ARG A O 1
ATOM 840 N N . SER A 1 105 ? 6.339 0.026 3.975 1.00 92.44 105 SER A N 1
ATOM 841 C CA . SER A 1 105 ? 7.492 0.847 3.587 1.00 92.44 105 SER A CA 1
ATOM 842 C C . SER A 1 105 ? 8.716 -0.020 3.289 1.00 92.44 105 SER A C 1
ATOM 844 O O . SER A 1 105 ? 9.366 0.172 2.267 1.00 92.44 105 SER A O 1
ATOM 846 N N . ALA A 1 106 ? 8.983 -1.037 4.114 1.00 94.06 106 ALA A N 1
ATOM 847 C CA . ALA A 1 106 ? 10.061 -1.990 3.858 1.00 94.06 106 ALA A CA 1
ATOM 848 C C . ALA A 1 106 ? 9.849 -2.794 2.560 1.00 94.06 106 ALA A C 1
ATOM 850 O O . ALA A 1 106 ? 10.804 -3.015 1.817 1.00 94.06 106 ALA A O 1
ATOM 851 N N . ALA A 1 107 ? 8.613 -3.206 2.258 1.00 95.81 107 ALA A N 1
ATOM 852 C CA . ALA A 1 107 ? 8.290 -3.886 1.004 1.00 95.81 107 ALA A CA 1
ATOM 853 C C . ALA A 1 107 ? 8.495 -2.978 -0.222 1.00 95.81 107 ALA A C 1
ATOM 855 O O . ALA A 1 107 ? 9.011 -3.440 -1.239 1.00 95.81 107 ALA A O 1
ATOM 856 N N . PHE A 1 108 ? 8.148 -1.692 -0.120 1.00 92.75 108 PHE A N 1
ATOM 857 C CA . PHE A 1 108 ? 8.389 -0.714 -1.182 1.00 92.75 108 PHE A CA 1
ATOM 858 C C . PHE A 1 108 ? 9.868 -0.460 -1.428 1.00 92.75 108 PHE A C 1
ATOM 860 O O . PHE A 1 108 ? 10.292 -0.451 -2.581 1.00 92.75 108 PHE A O 1
ATOM 867 N N . GLU A 1 109 ? 10.660 -0.295 -0.370 1.00 90.31 109 GLU A N 1
ATOM 868 C CA . GLU A 1 109 ? 12.103 -0.122 -0.525 1.00 90.31 109 GLU A CA 1
ATOM 869 C C . GLU A 1 109 ? 12.756 -1.380 -1.099 1.00 90.31 109 GLU A C 1
ATOM 871 O O . GLU A 1 109 ? 13.564 -1.272 -2.014 1.00 90.31 109 GLU A O 1
ATOM 876 N N . ASN A 1 110 ? 12.340 -2.576 -0.668 1.00 91.94 110 ASN A N 1
ATOM 877 C CA . ASN A 1 110 ? 12.816 -3.824 -1.265 1.00 91.94 110 ASN A CA 1
ATOM 878 C C . ASN A 1 110 ? 12.495 -3.891 -2.766 1.00 91.94 110 ASN A C 1
ATOM 880 O O . ASN A 1 110 ? 13.390 -4.144 -3.571 1.00 91.94 110 ASN A O 1
ATOM 884 N N . PHE A 1 111 ? 11.246 -3.606 -3.146 1.00 92.81 111 PHE A N 1
ATOM 885 C CA . PHE A 1 111 ? 10.840 -3.566 -4.548 1.00 92.81 111 PHE A CA 1
ATOM 886 C C . PHE A 1 111 ? 11.668 -2.558 -5.351 1.00 92.81 111 PHE A C 1
ATOM 888 O O . PHE A 1 111 ? 12.182 -2.919 -6.405 1.00 92.81 111 PHE A O 1
ATOM 895 N N . LYS A 1 112 ? 11.846 -1.329 -4.846 1.00 86.06 112 LYS A N 1
ATOM 896 C CA . LYS A 1 112 ? 12.682 -0.307 -5.490 1.00 86.06 112 LYS A CA 1
ATOM 897 C C . LYS A 1 112 ? 14.104 -0.813 -5.683 1.00 86.06 112 LYS A C 1
ATOM 899 O O . LYS A 1 112 ? 14.588 -0.803 -6.807 1.00 86.06 112 LYS A O 1
ATOM 904 N N . THR A 1 113 ? 14.756 -1.290 -4.622 1.00 85.12 113 THR A N 1
ATOM 905 C CA . THR A 1 113 ? 16.123 -1.822 -4.693 1.00 85.12 113 THR A CA 1
ATOM 906 C C . THR A 1 113 ? 16.232 -2.925 -5.740 1.00 85.12 113 THR A C 1
ATOM 908 O O . THR A 1 113 ? 17.129 -2.877 -6.574 1.00 85.12 113 THR A O 1
ATOM 911 N N . LYS A 1 114 ? 15.291 -3.876 -5.760 1.00 87.06 114 LYS A N 1
ATOM 912 C CA . LYS A 1 114 ? 15.297 -4.969 -6.738 1.00 87.06 114 LYS A CA 1
ATOM 913 C C . LYS A 1 114 ? 15.021 -4.513 -8.166 1.00 87.06 114 LYS A C 1
ATOM 915 O O . LYS A 1 114 ? 15.667 -5.005 -9.084 1.00 87.06 114 LYS A O 1
ATOM 920 N N . ALA A 1 115 ? 14.123 -3.553 -8.358 1.00 83.75 115 ALA A N 1
ATOM 921 C CA . ALA A 1 115 ? 13.894 -2.949 -9.663 1.00 83.75 115 ALA A CA 1
ATOM 922 C C . ALA A 1 115 ? 15.153 -2.224 -10.171 1.00 83.75 115 ALA A C 1
ATOM 924 O O . ALA A 1 115 ? 15.504 -2.388 -11.333 1.00 83.75 115 ALA A O 1
ATOM 925 N N . PHE A 1 116 ? 15.866 -1.491 -9.305 1.00 77.31 116 PHE A N 1
ATOM 926 C CA . PHE A 1 116 ? 17.119 -0.810 -9.654 1.00 77.31 116 PHE A CA 1
ATOM 927 C C . PHE A 1 116 ? 18.274 -1.775 -9.944 1.00 77.31 116 PHE A C 1
ATOM 929 O O . PHE A 1 116 ? 19.012 -1.553 -10.896 1.00 77.31 116 PHE A O 1
ATOM 936 N N . GLU A 1 117 ? 18.420 -2.864 -9.183 1.00 80.75 117 GLU A N 1
ATOM 937 C CA . GLU A 1 117 ? 19.430 -3.899 -9.467 1.00 80.75 117 GLU A CA 1
ATOM 938 C C . GLU A 1 117 ? 19.276 -4.447 -10.898 1.00 80.75 117 GLU A C 1
ATOM 940 O O . GLU A 1 117 ? 20.259 -4.595 -11.618 1.00 80.75 117 GLU A O 1
ATOM 945 N N . VAL A 1 118 ? 18.038 -4.657 -11.354 1.00 81.50 118 VAL A N 1
ATOM 946 C CA . VAL A 1 118 ? 17.739 -5.141 -12.714 1.00 81.50 118 VAL A CA 1
ATOM 947 C C . VAL A 1 118 ? 18.094 -4.114 -13.790 1.00 81.50 118 VAL A C 1
ATOM 949 O O . VAL A 1 118 ? 18.474 -4.507 -14.894 1.00 81.50 118 VAL A O 1
ATOM 952 N N . VAL A 1 119 ? 17.972 -2.818 -13.480 1.00 73.00 119 VAL A N 1
ATOM 953 C CA . VAL A 1 119 ? 18.423 -1.733 -14.366 1.00 73.00 119 VAL A CA 1
ATOM 954 C C . VAL A 1 119 ? 19.936 -1.786 -14.541 1.00 73.00 119 VAL A C 1
ATOM 956 O O . VAL A 1 119 ? 20.420 -1.756 -15.667 1.00 73.00 119 VAL A O 1
ATOM 959 N N . GLU A 1 120 ? 20.680 -1.912 -13.442 1.00 72.06 120 GLU A N 1
ATOM 960 C CA . GLU A 1 120 ? 22.148 -1.957 -13.460 1.00 72.06 120 GLU A CA 1
ATOM 961 C C . GLU A 1 120 ? 22.692 -3.234 -14.124 1.00 72.06 120 GLU A C 1
ATOM 963 O O . GLU A 1 120 ? 23.741 -3.219 -14.773 1.00 72.06 120 GLU A O 1
ATOM 968 N N . GLU A 1 121 ? 21.974 -4.352 -13.996 1.00 77.94 121 GLU A N 1
ATOM 969 C CA . GLU A 1 121 ? 22.303 -5.608 -14.674 1.00 77.94 121 GLU A CA 1
ATOM 970 C C . GLU A 1 121 ? 22.007 -5.576 -16.184 1.00 77.94 121 GLU A C 1
ATOM 972 O O . GLU A 1 121 ? 22.531 -6.412 -16.936 1.00 77.94 121 GLU A O 1
ATOM 977 N N . ASP A 1 122 ? 21.195 -4.624 -16.660 1.00 74.69 122 ASP A N 1
ATOM 978 C CA . ASP A 1 122 ? 20.899 -4.482 -18.079 1.00 74.69 122 ASP A CA 1
ATOM 979 C C . ASP A 1 122 ? 22.079 -3.848 -18.827 1.00 74.69 122 ASP A C 1
ATOM 981 O O . ASP A 1 122 ? 22.368 -2.656 -18.748 1.00 74.69 122 ASP A O 1
ATOM 985 N N . LYS A 1 123 ? 22.789 -4.674 -19.600 1.00 67.06 123 LYS A N 1
ATOM 986 C C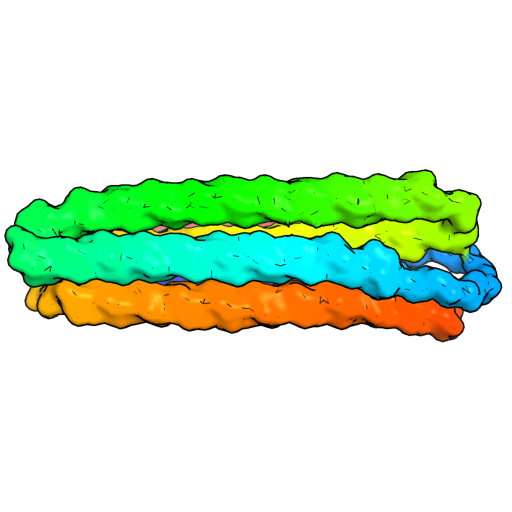A . LYS A 1 123 ? 23.980 -4.250 -20.356 1.00 67.06 123 LYS A CA 1
ATOM 987 C C . LYS A 1 123 ? 23.649 -3.391 -21.576 1.00 67.06 123 LYS A C 1
ATOM 989 O O . LYS A 1 123 ? 24.562 -2.842 -22.199 1.00 67.06 123 LYS A O 1
ATOM 994 N N . ASP A 1 124 ? 22.376 -3.306 -21.945 1.00 71.19 124 ASP A N 1
ATOM 995 C CA . ASP A 1 124 ? 21.930 -2.532 -23.090 1.00 71.19 124 ASP A CA 1
ATOM 996 C C . ASP A 1 124 ? 21.817 -1.043 -22.742 1.00 71.19 124 ASP A C 1
ATOM 998 O O . ASP A 1 124 ? 20.807 -0.549 -22.242 1.00 71.19 124 ASP A O 1
ATOM 1002 N N . ARG A 1 125 ? 22.876 -0.298 -23.068 1.00 68.88 125 ARG A N 1
ATOM 1003 C CA . ARG A 1 125 ? 22.935 1.153 -22.854 1.00 68.88 125 ARG A CA 1
ATOM 1004 C C . ARG A 1 125 ? 21.881 1.932 -23.642 1.00 68.88 125 ARG A C 1
ATOM 1006 O O . ARG A 1 125 ? 21.610 3.067 -23.268 1.00 68.88 125 ARG A O 1
ATOM 1013 N N . SER A 1 126 ? 21.291 1.357 -24.694 1.00 67.38 126 SER A N 1
ATOM 1014 C CA . SER A 1 126 ? 20.209 2.011 -25.443 1.00 67.38 126 SER A CA 1
ATOM 1015 C C . SER A 1 126 ? 18.891 2.061 -24.659 1.00 67.38 126 SER A C 1
ATOM 1017 O O . SER A 1 126 ? 18.021 2.870 -24.965 1.00 67.38 126 SER A O 1
ATOM 1019 N N . ARG A 1 127 ? 18.756 1.241 -23.606 1.00 72.69 127 ARG A N 1
ATOM 1020 C CA . ARG A 1 127 ? 17.569 1.163 -22.741 1.00 72.69 127 ARG A CA 1
ATOM 1021 C C . ARG A 1 127 ? 17.681 1.982 -21.461 1.00 72.69 127 ARG A C 1
ATOM 1023 O O . ARG A 1 127 ? 16.765 1.953 -20.643 1.00 72.69 127 ARG A O 1
ATOM 1030 N N . LYS A 1 128 ? 18.790 2.696 -21.270 1.00 74.44 128 LYS A N 1
ATOM 1031 C CA . LYS A 1 128 ? 19.048 3.459 -20.049 1.00 74.44 128 LYS A CA 1
ATOM 1032 C C . LYS A 1 128 ? 17.925 4.463 -19.759 1.00 74.44 128 LYS A C 1
ATOM 1034 O O . LYS A 1 128 ? 17.358 4.430 -18.674 1.00 74.44 128 LYS A O 1
ATOM 1039 N N . ASP A 1 129 ? 17.557 5.270 -20.749 1.00 72.06 129 ASP A N 1
ATOM 1040 C CA . ASP A 1 129 ? 16.549 6.328 -20.592 1.00 72.06 129 ASP A CA 1
ATOM 1041 C C . ASP A 1 129 ? 15.157 5.745 -20.282 1.00 72.06 129 ASP A C 1
ATOM 1043 O O . ASP A 1 129 ? 14.429 6.246 -19.429 1.00 72.06 129 ASP A O 1
ATOM 1047 N N . LEU A 1 130 ? 14.823 4.612 -20.907 1.00 76.56 130 LEU A N 1
ATOM 1048 C CA . LEU A 1 130 ? 13.595 3.863 -20.637 1.00 76.56 130 LEU A CA 1
ATOM 1049 C C . LEU A 1 130 ? 13.545 3.366 -19.184 1.00 76.56 130 LEU A C 1
ATOM 1051 O O . LEU A 1 130 ? 12.516 3.466 -18.519 1.00 76.56 130 LEU A O 1
ATOM 1055 N N . TRP A 1 131 ? 14.654 2.826 -18.677 1.00 80.88 131 TRP A N 1
ATOM 1056 C CA . TRP A 1 131 ? 14.745 2.387 -17.289 1.00 80.88 131 TRP A CA 1
ATOM 1057 C C . TRP A 1 131 ? 14.687 3.548 -16.297 1.00 80.88 131 TRP A C 1
ATOM 1059 O O . TRP A 1 131 ? 14.071 3.407 -15.239 1.00 80.88 131 TRP A O 1
ATOM 1069 N N . GLU A 1 132 ? 15.283 4.693 -16.624 1.00 78.81 132 GLU A N 1
ATOM 1070 C CA . GLU A 1 132 ? 15.162 5.913 -15.822 1.00 78.81 132 GLU A CA 1
ATOM 1071 C C . GLU A 1 132 ? 13.698 6.381 -15.751 1.00 78.81 132 GLU A C 1
ATOM 1073 O O . GLU A 1 132 ? 13.193 6.637 -14.656 1.00 78.81 132 GLU A O 1
ATOM 1078 N N . GLU A 1 133 ? 12.968 6.388 -16.873 1.00 80.06 133 GLU A N 1
ATOM 1079 C CA . GLU A 1 133 ? 11.541 6.742 -16.897 1.00 80.06 133 GLU A CA 1
ATOM 1080 C C . GLU A 1 133 ? 10.689 5.747 -16.094 1.00 80.06 133 GLU A C 1
ATOM 1082 O O . GLU A 1 133 ? 9.864 6.145 -15.263 1.00 80.06 133 GLU A O 1
ATOM 1087 N N . VAL A 1 134 ? 10.915 4.444 -16.284 1.00 82.12 134 VAL A N 1
ATOM 1088 C CA . VAL A 1 134 ? 10.206 3.394 -15.541 1.00 82.12 134 VAL A CA 1
ATOM 1089 C C . VAL A 1 134 ? 10.470 3.522 -14.045 1.00 82.12 134 VAL A C 1
ATOM 1091 O O . VAL A 1 134 ? 9.528 3.543 -13.258 1.00 82.12 134 VAL A O 1
ATOM 1094 N N . THR A 1 135 ? 11.727 3.644 -13.624 1.00 78.94 135 THR A N 1
ATOM 1095 C CA . THR A 1 135 ? 12.068 3.734 -12.197 1.00 78.94 135 THR A CA 1
ATOM 1096 C C . THR A 1 135 ? 11.547 5.015 -11.547 1.00 78.94 135 THR A C 1
ATOM 1098 O O . THR A 1 135 ? 11.054 4.957 -10.416 1.00 78.94 135 THR A O 1
ATOM 1101 N N . ALA A 1 136 ? 11.562 6.146 -12.260 1.00 80.88 136 ALA A N 1
ATOM 1102 C CA . ALA A 1 136 ? 10.943 7.385 -11.802 1.00 80.88 136 ALA A CA 1
ATOM 1103 C C . ALA A 1 136 ? 9.423 7.222 -11.627 1.00 80.88 136 ALA A C 1
ATOM 1105 O O . ALA A 1 136 ? 8.885 7.556 -10.569 1.00 80.88 136 ALA A O 1
ATOM 1106 N N . SER A 1 137 ? 8.741 6.648 -12.622 1.00 82.88 137 SER A N 1
ATOM 1107 C CA . SER A 1 137 ? 7.296 6.386 -12.587 1.00 82.88 137 SER A CA 1
ATOM 1108 C C . SER A 1 137 ? 6.905 5.454 -11.432 1.00 82.88 137 SER A C 1
ATOM 1110 O O . SER A 1 137 ? 6.006 5.770 -10.650 1.00 82.88 137 SER A O 1
ATOM 1112 N N . LEU A 1 138 ? 7.647 4.356 -11.239 1.00 82.88 138 LEU A N 1
ATOM 1113 C CA . LEU A 1 138 ? 7.461 3.433 -10.114 1.00 82.88 138 LEU A CA 1
ATOM 1114 C C . LEU A 1 138 ? 7.632 4.139 -8.765 1.00 82.88 138 LEU A C 1
ATOM 1116 O O . LEU A 1 138 ? 6.819 3.952 -7.858 1.00 82.88 138 LEU A O 1
ATOM 1120 N N . GLY A 1 139 ? 8.676 4.962 -8.632 1.00 81.31 139 GLY A N 1
ATOM 1121 C CA . GLY A 1 139 ? 8.922 5.749 -7.429 1.00 81.31 139 GLY A CA 1
ATOM 1122 C C . GLY A 1 139 ? 7.758 6.686 -7.100 1.00 81.31 139 GLY A C 1
ATOM 1123 O O . GLY A 1 139 ? 7.326 6.743 -5.949 1.00 81.31 139 GLY A O 1
ATOM 1124 N N . GLN A 1 140 ? 7.205 7.368 -8.106 1.00 82.62 140 GLN A N 1
ATOM 1125 C CA . GLN A 1 140 ? 6.063 8.271 -7.933 1.00 82.62 140 GLN A CA 1
ATOM 1126 C C . GLN A 1 140 ? 4.782 7.535 -7.523 1.00 82.62 140 GLN A C 1
ATOM 1128 O O . GLN A 1 140 ? 4.108 7.961 -6.583 1.00 82.62 140 GLN A O 1
ATOM 1133 N N . GLU A 1 141 ? 4.457 6.412 -8.167 1.00 84.44 141 GLU A N 1
ATOM 1134 C CA . GLU A 1 141 ? 3.283 5.607 -7.801 1.00 84.44 141 GLU A CA 1
ATOM 1135 C C . GLU A 1 141 ? 3.382 5.081 -6.362 1.00 84.44 141 GLU A C 1
ATOM 1137 O O . GLU A 1 141 ? 2.414 5.144 -5.601 1.00 84.44 141 GLU A O 1
ATOM 1142 N N . ILE A 1 142 ? 4.570 4.626 -5.945 1.00 86.50 142 ILE A N 1
ATOM 1143 C CA . ILE A 1 142 ? 4.833 4.172 -4.571 1.00 86.50 142 ILE A CA 1
ATOM 1144 C C . ILE A 1 142 ? 4.630 5.302 -3.559 1.00 86.50 142 ILE A C 1
ATOM 1146 O O . ILE A 1 142 ? 4.014 5.086 -2.509 1.00 86.50 142 ILE A O 1
ATOM 1150 N N . LEU A 1 143 ? 5.142 6.501 -3.851 1.00 84.19 143 LEU A N 1
ATOM 1151 C CA . LEU A 1 143 ? 4.992 7.665 -2.977 1.00 84.19 143 LEU A CA 1
ATOM 1152 C C . LEU A 1 143 ? 3.523 8.074 -2.846 1.00 84.19 143 LEU A C 1
ATOM 1154 O O . LEU A 1 143 ? 3.030 8.231 -1.727 1.00 84.19 143 LEU A O 1
ATOM 1158 N N . SER A 1 144 ? 2.817 8.180 -3.974 1.00 86.75 144 SER A N 1
ATOM 1159 C CA . SER A 1 144 ? 1.387 8.493 -4.018 1.00 86.75 144 SER A CA 1
ATOM 1160 C C . SER A 1 144 ? 0.585 7.500 -3.174 1.00 86.75 144 SER A C 1
ATOM 1162 O O . SER A 1 144 ? -0.111 7.888 -2.232 1.00 86.75 144 SER A O 1
ATOM 1164 N N . TYR A 1 145 ? 0.766 6.201 -3.422 1.00 87.75 145 TYR A N 1
ATOM 1165 C CA . TYR A 1 145 ? 0.085 5.148 -2.675 1.00 87.75 145 TYR A CA 1
ATOM 1166 C C . TYR A 1 145 ? 0.401 5.191 -1.171 1.00 87.75 145 TYR A C 1
ATOM 1168 O O . TYR A 1 145 ? -0.504 5.058 -0.342 1.00 87.75 145 TYR A O 1
ATOM 1176 N N . SER A 1 146 ? 1.669 5.397 -0.801 1.00 86.62 146 SER A N 1
ATOM 1177 C CA . SER A 1 146 ? 2.094 5.452 0.603 1.00 86.62 146 SER A CA 1
ATOM 1178 C C . SER A 1 146 ? 1.400 6.585 1.358 1.00 86.62 146 SER A C 1
ATOM 1180 O O . SER A 1 146 ? 0.895 6.368 2.462 1.00 86.62 146 SER A O 1
ATOM 1182 N N . LEU A 1 147 ? 1.304 7.767 0.744 1.00 86.31 147 LEU A N 1
ATOM 1183 C CA . LEU A 1 147 ? 0.602 8.917 1.316 1.00 86.31 147 LEU A CA 1
ATOM 1184 C C . LEU A 1 147 ? -0.899 8.654 1.459 1.00 86.31 147 LEU A C 1
ATOM 1186 O O . LEU A 1 147 ? -1.489 8.948 2.502 1.00 86.31 147 LEU A O 1
ATOM 1190 N N . GLU A 1 148 ? -1.531 8.057 0.447 1.00 86.44 148 GLU A N 1
ATOM 1191 C CA . GLU A 1 148 ? -2.950 7.711 0.535 1.00 86.44 148 GLU A CA 1
ATOM 1192 C C . GLU A 1 148 ? -3.232 6.708 1.656 1.00 86.44 148 GLU A C 1
ATOM 1194 O O . GLU A 1 148 ? -4.223 6.839 2.381 1.00 86.44 148 GLU A O 1
ATOM 1199 N N . PHE A 1 149 ? -2.367 5.705 1.811 1.00 87.75 149 PHE A N 1
ATOM 1200 C CA . PHE A 1 149 ? -2.504 4.699 2.855 1.00 87.75 149 PHE A CA 1
ATOM 1201 C C . PHE A 1 149 ? -2.302 5.294 4.255 1.00 87.75 149 PHE A C 1
ATOM 1203 O O . PHE A 1 149 ? -3.108 5.032 5.151 1.00 87.75 149 PHE A O 1
ATOM 1210 N N . GLN A 1 150 ? -1.297 6.158 4.440 1.00 86.81 150 GLN A N 1
ATOM 1211 C CA . GLN A 1 150 ? -1.109 6.909 5.687 1.00 86.81 150 GLN A CA 1
ATOM 1212 C C . GLN A 1 150 ? -2.344 7.751 6.034 1.00 86.81 150 GLN A C 1
ATOM 1214 O O . GLN A 1 150 ? -2.802 7.734 7.177 1.00 86.81 150 GLN A O 1
ATOM 1219 N N . GLY A 1 151 ? -2.933 8.428 5.044 1.00 87.94 151 GLY A N 1
ATOM 1220 C CA . GLY A 1 151 ? -4.164 9.195 5.227 1.00 87.94 151 GLY A CA 1
ATOM 1221 C C . GLY A 1 151 ? -5.336 8.333 5.710 1.00 87.94 151 GLY A C 1
ATOM 1222 O O . GLY A 1 151 ? -6.075 8.744 6.604 1.00 87.94 151 GLY A O 1
ATOM 1223 N N . LYS A 1 152 ? -5.487 7.115 5.175 1.00 89.69 152 LYS A N 1
ATOM 1224 C CA . LYS A 1 152 ? -6.522 6.163 5.617 1.00 89.69 152 LYS A CA 1
ATOM 1225 C C . LYS A 1 152 ? -6.274 5.625 7.025 1.00 89.69 152 LYS A C 1
ATOM 1227 O O . LYS A 1 152 ? -7.229 5.510 7.788 1.00 89.69 152 LYS A O 1
ATOM 1232 N N . ILE A 1 153 ? -5.020 5.331 7.381 1.00 88.88 153 ILE A N 1
ATOM 1233 C CA . ILE A 1 153 ? -4.656 4.958 8.758 1.00 88.88 153 ILE A CA 1
ATOM 1234 C C . ILE A 1 153 ? -5.046 6.080 9.718 1.00 88.88 153 ILE A C 1
ATOM 1236 O O . ILE A 1 153 ? -5.724 5.831 10.712 1.00 88.88 153 ILE A O 1
ATOM 1240 N N . ALA A 1 154 ? -4.654 7.318 9.410 1.00 89.25 154 ALA A N 1
ATOM 1241 C CA . ALA A 1 154 ? -4.967 8.469 10.246 1.00 89.25 154 ALA A CA 1
ATOM 1242 C C . ALA A 1 154 ? -6.486 8.662 10.391 1.00 89.25 154 ALA A C 1
ATOM 1244 O O . ALA A 1 154 ? -6.980 8.845 11.503 1.00 89.25 154 ALA A O 1
ATOM 1245 N N . ALA A 1 155 ? -7.236 8.545 9.292 1.00 92.06 155 ALA A N 1
ATOM 1246 C CA . ALA A 1 155 ? -8.692 8.650 9.306 1.00 92.06 155 ALA A CA 1
ATOM 1247 C C . ALA A 1 155 ? -9.353 7.567 10.173 1.00 92.06 155 ALA A C 1
ATOM 1249 O O . ALA A 1 155 ? -10.284 7.870 10.924 1.00 92.06 155 ALA A O 1
ATOM 1250 N N . LEU A 1 156 ? -8.868 6.320 10.115 1.00 92.69 156 LEU A N 1
ATOM 1251 C CA . LEU A 1 156 ? -9.404 5.250 10.952 1.00 92.69 156 LEU A CA 1
ATOM 1252 C C . LEU A 1 156 ? -9.055 5.467 12.429 1.00 92.69 156 LEU A C 1
ATOM 1254 O O . LEU A 1 156 ? -9.951 5.381 13.262 1.00 92.69 156 LEU A O 1
ATOM 1258 N N . LYS A 1 157 ? -7.807 5.832 12.757 1.00 90.19 157 LYS A N 1
ATOM 1259 C CA . LYS A 1 157 ? -7.403 6.173 14.135 1.00 90.19 157 LYS A CA 1
ATOM 1260 C C . LYS A 1 157 ? -8.320 7.248 14.730 1.00 90.19 157 LYS A C 1
ATOM 1262 O O . LYS A 1 157 ? -8.884 7.051 15.800 1.00 90.19 157 LYS A O 1
ATOM 1267 N N . VAL A 1 158 ? -8.546 8.340 13.995 1.00 90.69 158 VAL A N 1
ATOM 1268 C CA . VAL A 1 158 ? -9.446 9.429 14.415 1.00 90.69 158 VAL A CA 1
ATOM 1269 C C . VAL A 1 158 ? -10.889 8.950 14.570 1.00 90.69 158 VAL A C 1
ATOM 1271 O O . VAL A 1 158 ? -11.552 9.314 15.544 1.00 90.69 158 VAL A O 1
ATOM 1274 N N . SER A 1 159 ? -11.380 8.136 13.632 1.00 91.81 159 SER A N 1
ATOM 1275 C CA . SER A 1 159 ? -12.739 7.587 13.694 1.00 91.81 159 SER A CA 1
ATOM 1276 C C . SER A 1 159 ? -12.924 6.754 14.959 1.00 91.81 159 SER A C 1
ATOM 1278 O O . SER A 1 159 ? -13.857 7.007 15.711 1.00 91.81 159 SER A O 1
ATOM 1280 N N . LEU A 1 160 ? -11.994 5.841 15.251 1.00 90.19 160 LEU A N 1
ATOM 1281 C CA . LEU A 1 160 ? -12.045 4.988 16.438 1.00 90.19 160 LEU A CA 1
ATOM 1282 C C . LEU A 1 160 ? -11.973 5.798 17.739 1.00 90.19 160 LEU A C 1
ATOM 1284 O O . LEU A 1 160 ? -12.785 5.585 18.634 1.00 90.19 160 LEU A O 1
ATOM 1288 N N . THR A 1 161 ? -11.072 6.781 17.839 1.00 89.38 161 THR A N 1
ATOM 1289 C CA . THR A 1 161 ? -11.007 7.661 19.020 1.00 89.38 161 THR A CA 1
ATOM 1290 C C . THR A 1 161 ? -12.287 8.479 19.199 1.00 89.38 161 THR A C 1
ATOM 1292 O O . THR A 1 161 ? -12.711 8.721 20.326 1.00 89.38 161 THR A O 1
ATOM 1295 N N . THR A 1 162 ? -12.938 8.890 18.108 1.00 89.06 162 THR A N 1
ATOM 1296 C CA . THR A 1 162 ? -14.202 9.640 18.176 1.00 89.06 162 THR A CA 1
ATOM 1297 C C . THR A 1 162 ? -15.335 8.783 18.748 1.00 89.06 162 THR A C 1
ATOM 1299 O O . THR A 1 162 ? -16.158 9.302 19.506 1.00 89.06 162 THR A O 1
ATOM 1302 N N . LEU A 1 163 ? -15.346 7.472 18.470 1.00 87.06 163 LEU A N 1
ATOM 1303 C CA . LEU A 1 163 ? -16.348 6.544 19.009 1.00 87.06 163 LEU A CA 1
ATOM 1304 C C . LEU A 1 163 ? -16.328 6.451 20.536 1.00 87.06 163 LEU A C 1
ATOM 1306 O O . LEU A 1 163 ? -17.391 6.307 21.128 1.00 87.06 163 LEU A O 1
ATOM 1310 N N . LEU A 1 164 ? -15.173 6.644 21.187 1.00 83.81 164 LEU A N 1
ATOM 1311 C CA . LEU A 1 164 ? -15.081 6.702 22.657 1.00 83.81 164 LEU A CA 1
ATOM 1312 C C . LEU A 1 164 ? -15.928 7.821 23.275 1.00 83.81 164 LEU A C 1
ATOM 1314 O O . LEU A 1 164 ? -16.257 7.771 24.456 1.00 83.81 164 LEU A O 1
ATOM 1318 N N . THR A 1 165 ? -16.260 8.842 22.488 1.00 83.12 165 THR A N 1
ATOM 1319 C CA . THR A 1 165 ? -17.075 9.981 22.929 1.00 83.12 165 THR A CA 1
ATOM 1320 C C . THR A 1 165 ? -18.521 9.915 22.432 1.00 83.12 165 THR A C 1
ATOM 1322 O O . THR A 1 165 ? -19.298 10.827 22.714 1.00 83.12 165 THR A O 1
ATOM 1325 N N . SER A 1 166 ? -18.884 8.865 21.685 1.00 79.94 166 SER A N 1
ATOM 1326 C CA . SER A 1 166 ? -20.226 8.665 21.129 1.00 79.94 166 SER A CA 1
ATOM 1327 C C . SER A 1 166 ? -21.155 7.961 22.122 1.00 79.94 166 SER A C 1
ATOM 1329 O O . SER A 1 166 ? -20.717 7.188 22.969 1.00 79.94 166 SER A O 1
ATOM 1331 N N . THR A 1 167 ? -22.459 8.214 22.002 1.00 68.19 167 THR A N 1
ATOM 1332 C CA . THR A 1 167 ? -23.522 7.534 22.767 1.00 68.19 167 THR A CA 1
ATOM 1333 C C . THR A 1 167 ? -24.044 6.265 22.081 1.00 68.19 167 THR A C 1
ATOM 1335 O O . THR A 1 167 ? -24.910 5.588 22.628 1.00 68.19 167 THR A O 1
ATOM 1338 N N . GLU A 1 168 ? -23.571 5.970 20.868 1.00 69.75 168 GLU A N 1
ATOM 1339 C CA . GLU A 1 168 ? -23.943 4.790 20.076 1.00 69.75 168 GLU A CA 1
ATOM 1340 C C . GLU A 1 168 ? -23.265 3.501 20.580 1.00 69.75 168 GLU A C 1
ATOM 1342 O O . GLU A 1 168 ? -22.256 3.571 21.287 1.00 69.75 168 GLU A O 1
ATOM 1347 N N . PRO A 1 169 ? -23.790 2.308 20.231 1.00 74.12 169 PRO A N 1
ATOM 1348 C CA . PRO A 1 169 ? -23.147 1.042 20.574 1.00 74.12 169 PRO A CA 1
ATOM 1349 C C . PRO A 1 169 ? -21.746 0.949 19.945 1.00 74.12 169 PRO A C 1
ATOM 1351 O O . PRO A 1 169 ? -21.595 0.688 18.753 1.00 74.12 169 PRO A O 1
ATOM 1354 N N . LEU A 1 170 ? -20.711 1.143 20.774 1.00 81.56 170 LEU A N 1
ATOM 1355 C CA . LEU A 1 170 ? -19.307 1.197 20.345 1.00 81.56 170 LEU A CA 1
ATOM 1356 C C . LEU A 1 170 ? -18.858 -0.035 19.549 1.00 81.56 170 LEU A C 1
ATOM 1358 O O . LEU A 1 170 ? -18.084 0.098 18.604 1.00 81.56 170 LEU A O 1
ATOM 1362 N N . GLY A 1 171 ? -19.326 -1.223 19.938 1.00 81.56 171 GLY A N 1
ATOM 1363 C CA . GLY A 1 171 ? -18.868 -2.491 19.374 1.00 81.56 171 GLY A CA 1
ATOM 1364 C C . GLY A 1 171 ? -19.151 -2.615 17.878 1.00 81.56 171 GLY A C 1
ATOM 1365 O O . GLY A 1 171 ? -18.223 -2.852 17.106 1.00 81.56 171 GLY A O 1
ATOM 1366 N N . ASP A 1 172 ? -20.406 -2.431 17.468 1.00 85.69 172 ASP A N 1
ATOM 1367 C CA . ASP A 1 172 ? -20.828 -2.603 16.071 1.00 85.69 172 ASP A CA 1
ATOM 1368 C C . ASP A 1 172 ? -20.210 -1.538 15.158 1.00 85.69 172 ASP A C 1
ATOM 1370 O O . ASP A 1 172 ? -19.770 -1.831 14.044 1.00 85.69 172 ASP A O 1
ATOM 1374 N N . GLU A 1 173 ? -20.102 -0.303 15.652 1.00 89.75 173 GLU A N 1
ATOM 1375 C CA . GLU A 1 173 ? -19.531 0.796 14.878 1.00 89.75 173 GLU A CA 1
ATOM 1376 C C . GLU A 1 173 ? -18.013 0.625 14.691 1.00 89.75 173 GLU A C 1
ATOM 1378 O O . GLU A 1 173 ? -17.495 0.862 13.598 1.00 89.75 173 GLU A O 1
ATOM 1383 N N . MET A 1 174 ? -17.287 0.125 15.701 1.00 90.31 174 MET A N 1
ATOM 1384 C CA . MET A 1 174 ? -15.868 -0.225 15.547 1.00 90.31 174 MET A CA 1
ATOM 1385 C C . MET A 1 174 ? -15.655 -1.331 14.511 1.00 90.31 174 MET A C 1
ATOM 1387 O O . MET A 1 174 ? -14.760 -1.199 13.671 1.00 90.31 174 MET A O 1
ATOM 1391 N N . VAL A 1 175 ? -16.479 -2.388 14.537 1.00 92.44 175 VAL A N 1
ATOM 1392 C CA . VAL A 1 175 ? -16.434 -3.465 13.530 1.00 92.44 175 VAL A CA 1
ATOM 1393 C C . VAL A 1 175 ? -16.648 -2.884 12.135 1.00 92.44 175 VAL A C 1
ATOM 1395 O O . VAL A 1 175 ? -15.816 -3.089 11.253 1.00 92.44 175 VAL A O 1
ATOM 1398 N N . SER A 1 176 ? -17.697 -2.078 11.959 1.00 94.06 176 SER A N 1
ATOM 1399 C CA . SER A 1 176 ? -18.032 -1.430 10.688 1.00 94.06 176 SER A CA 1
ATOM 1400 C C . SER A 1 176 ? -16.879 -0.579 10.135 1.00 94.06 176 SER A C 1
ATOM 1402 O O . SER A 1 176 ? -16.490 -0.729 8.971 1.00 94.06 176 SER A O 1
ATOM 1404 N N . LYS A 1 177 ? -16.255 0.274 10.965 1.00 94.12 177 LYS A N 1
ATOM 1405 C CA . LYS A 1 177 ? -15.108 1.102 10.541 1.00 94.12 177 LYS A CA 1
ATOM 1406 C C . LYS A 1 177 ? -13.886 0.265 10.162 1.00 94.12 177 LYS A C 1
ATOM 1408 O O . LYS A 1 177 ? -13.204 0.593 9.187 1.00 94.12 177 LYS A O 1
ATOM 1413 N N . VAL A 1 178 ? -13.598 -0.799 10.913 1.00 95.44 178 VAL A N 1
ATOM 1414 C CA . VAL A 1 178 ? -12.475 -1.696 10.611 1.00 95.44 178 VAL A CA 1
ATOM 1415 C C . VAL A 1 178 ? -12.718 -2.477 9.326 1.00 95.44 178 VAL A C 1
ATOM 1417 O O . VAL A 1 178 ? -11.819 -2.533 8.486 1.00 95.44 178 VAL A O 1
ATOM 1420 N N . ASP A 1 179 ? -13.918 -3.011 9.114 1.00 95.88 179 ASP A N 1
ATOM 1421 C CA . ASP A 1 179 ? -14.243 -3.734 7.886 1.00 95.88 179 ASP A CA 1
ATOM 1422 C C . ASP A 1 179 ? -14.193 -2.817 6.661 1.00 95.88 179 ASP A C 1
ATOM 1424 O O . ASP A 1 179 ? -13.561 -3.165 5.660 1.00 95.88 179 ASP A O 1
ATOM 1428 N N . GLN A 1 180 ? -14.723 -1.593 6.761 1.00 96.31 180 GLN A N 1
ATOM 1429 C CA . GLN A 1 180 ? -14.618 -0.602 5.688 1.00 96.31 180 GLN A CA 1
ATOM 1430 C C . GLN A 1 180 ? -13.156 -0.292 5.329 1.00 96.31 180 GLN A C 1
ATOM 1432 O O . GLN A 1 180 ? -12.799 -0.210 4.146 1.00 96.31 180 GLN A O 1
ATOM 1437 N N . PHE A 1 181 ? -12.295 -0.127 6.335 1.00 96.50 181 PHE A N 1
ATOM 1438 C CA . PHE A 1 181 ? -10.865 0.081 6.126 1.00 96.50 181 PHE A CA 1
ATOM 1439 C C . PHE A 1 181 ? -10.194 -1.137 5.483 1.00 96.50 181 PHE A C 1
ATOM 1441 O O . PHE A 1 181 ? -9.382 -0.972 4.571 1.00 96.50 181 PHE A O 1
ATOM 1448 N N . CYS A 1 182 ? -10.536 -2.347 5.920 1.00 97.50 182 CYS A N 1
ATOM 1449 C CA . CYS A 1 182 ? -9.966 -3.592 5.418 1.00 97.50 182 CYS A CA 1
ATOM 1450 C C . CYS A 1 182 ? -10.318 -3.846 3.954 1.00 97.50 182 CYS A C 1
ATOM 1452 O O . CYS A 1 182 ? -9.431 -4.059 3.120 1.00 97.50 182 CYS A O 1
ATOM 1454 N N . ASP A 1 183 ? -11.595 -3.715 3.620 1.00 96.44 183 ASP A N 1
ATOM 1455 C CA . ASP A 1 183 ? -12.099 -3.817 2.257 1.00 96.44 183 ASP A CA 1
ATOM 1456 C C . ASP A 1 183 ? -11.489 -2.741 1.353 1.00 96.44 183 ASP A C 1
ATOM 1458 O O . ASP A 1 183 ? -11.040 -3.010 0.233 1.00 96.44 183 ASP A O 1
ATOM 1462 N N . GLY A 1 184 ? -11.433 -1.505 1.856 1.00 95.88 184 GLY A N 1
ATOM 1463 C CA . GLY A 1 184 ? -10.826 -0.377 1.162 1.00 95.88 184 GLY A CA 1
ATOM 1464 C C . GLY A 1 184 ? -9.326 -0.550 0.925 1.00 95.88 184 GLY A C 1
ATOM 1465 O O . GLY A 1 184 ? -8.835 -0.153 -0.132 1.00 95.88 184 GLY A O 1
ATOM 1466 N N . SER A 1 185 ? -8.603 -1.143 1.874 1.00 95.31 185 SER A N 1
ATOM 1467 C CA . SER A 1 185 ? -7.164 -1.410 1.770 1.00 95.31 185 SER A CA 1
ATOM 1468 C C . SER A 1 185 ? -6.876 -2.524 0.769 1.00 95.31 185 SER A C 1
ATOM 1470 O O . SER A 1 185 ? -6.003 -2.367 -0.081 1.00 95.31 185 SER A O 1
ATOM 1472 N N . SER A 1 186 ? -7.649 -3.614 0.801 1.00 95.31 186 SER A N 1
ATOM 1473 C CA . SER A 1 186 ? -7.504 -4.706 -0.167 1.00 95.31 186 SER A CA 1
ATOM 1474 C C . SER A 1 186 ? -7.736 -4.219 -1.600 1.00 95.31 186 SER A C 1
ATOM 1476 O O . SER A 1 186 ? -6.878 -4.404 -2.463 1.00 95.31 186 SER A O 1
ATOM 1478 N N . ARG A 1 187 ? -8.838 -3.499 -1.862 1.00 95.62 187 ARG A N 1
ATOM 1479 C CA . ARG A 1 187 ? -9.103 -2.934 -3.198 1.00 95.62 187 ARG A CA 1
ATOM 1480 C C . ARG A 1 187 ? -8.009 -1.971 -3.657 1.00 95.62 187 ARG A C 1
ATOM 1482 O O . ARG A 1 187 ? -7.633 -1.990 -4.826 1.00 95.62 187 ARG A O 1
ATOM 1489 N N . GLN A 1 188 ? -7.487 -1.145 -2.750 1.00 92.81 188 GLN A N 1
ATOM 1490 C CA . GLN A 1 188 ? -6.426 -0.198 -3.086 1.00 92.81 188 GLN A CA 1
ATOM 1491 C C . GLN A 1 188 ? -5.116 -0.905 -3.448 1.00 92.81 188 GLN A C 1
ATOM 1493 O O . GLN A 1 188 ? -4.460 -0.464 -4.383 1.00 92.81 188 GLN A O 1
ATOM 1498 N N . ASN A 1 189 ? -4.757 -2.004 -2.771 1.00 95.94 189 ASN A N 1
ATOM 1499 C CA . ASN A 1 189 ? -3.588 -2.813 -3.139 1.00 95.94 189 ASN A CA 1
ATOM 1500 C C . ASN A 1 189 ? -3.686 -3.292 -4.593 1.00 95.94 189 ASN A C 1
ATOM 1502 O O . ASN A 1 189 ? -2.757 -3.098 -5.369 1.00 95.94 189 ASN A O 1
ATOM 1506 N N . HIS A 1 190 ? -4.826 -3.878 -4.969 1.00 94.94 190 HIS A N 1
ATOM 1507 C CA . HIS A 1 190 ? -5.040 -4.389 -6.325 1.00 94.94 190 HIS A CA 1
ATOM 1508 C C . HIS A 1 190 ? -4.983 -3.273 -7.365 1.00 94.94 190 HIS A C 1
ATOM 1510 O O . HIS A 1 190 ? -4.322 -3.421 -8.389 1.00 94.94 190 HIS A O 1
ATOM 1516 N N . LYS A 1 191 ? -5.643 -2.142 -7.083 1.00 94.38 191 LYS A N 1
ATOM 1517 C CA . LYS A 1 191 ? -5.608 -0.973 -7.962 1.00 94.38 191 LYS A CA 1
ATOM 1518 C C . LYS A 1 191 ? -4.180 -0.464 -8.156 1.00 94.38 191 LYS A C 1
ATOM 1520 O O . LYS A 1 191 ? -3.775 -0.257 -9.287 1.00 94.38 191 LYS A O 1
ATOM 1525 N N . PHE A 1 192 ? -3.420 -0.325 -7.078 1.00 94.38 192 PHE A N 1
ATOM 1526 C CA . PHE A 1 192 ? -2.032 0.119 -7.136 1.00 94.38 192 PHE A CA 1
ATOM 1527 C C . PHE A 1 192 ? -1.151 -0.804 -7.982 1.00 94.38 192 PHE A C 1
ATOM 1529 O O . PHE A 1 192 ? -0.414 -0.328 -8.837 1.00 94.38 192 PHE A O 1
ATOM 1536 N N . ILE A 1 193 ? -1.257 -2.124 -7.796 1.00 95.31 193 ILE A N 1
ATOM 1537 C CA . ILE A 1 193 ? -0.500 -3.087 -8.606 1.00 95.31 193 ILE A CA 1
ATOM 1538 C C . ILE A 1 193 ? -0.903 -3.002 -10.084 1.00 95.31 193 ILE A C 1
ATOM 1540 O O . ILE A 1 193 ? -0.034 -3.018 -10.953 1.00 95.31 193 ILE A O 1
ATOM 1544 N N . ALA A 1 194 ? -2.199 -2.873 -10.381 1.00 92.38 194 ALA A N 1
ATOM 1545 C CA . ALA A 1 194 ? -2.677 -2.700 -11.750 1.00 92.38 194 ALA A CA 1
ATOM 1546 C C . ALA A 1 194 ? -2.159 -1.396 -12.379 1.00 92.38 194 ALA A C 1
ATOM 1548 O O . ALA A 1 194 ? -1.674 -1.422 -13.508 1.00 92.38 194 ALA A O 1
ATOM 1549 N N . ASP A 1 195 ? -2.205 -0.290 -11.633 1.00 89.25 195 ASP A N 1
ATOM 1550 C CA . ASP A 1 195 ? -1.719 1.016 -12.073 1.00 89.25 195 ASP A CA 1
ATOM 1551 C C . ASP A 1 195 ? -0.200 0.955 -12.349 1.00 89.25 195 ASP A C 1
ATOM 1553 O O . ASP A 1 195 ? 0.235 1.396 -13.411 1.00 89.25 195 ASP A O 1
ATOM 1557 N N . LEU A 1 196 ? 0.601 0.317 -11.478 1.00 89.56 196 LEU A N 1
ATOM 1558 C CA . LEU A 1 196 ? 2.041 0.096 -11.699 1.00 89.56 196 LEU A CA 1
ATOM 1559 C C . LEU A 1 196 ? 2.323 -0.671 -12.998 1.00 89.56 196 LEU A C 1
ATOM 1561 O O . LEU A 1 196 ? 3.145 -0.240 -13.806 1.00 89.56 196 LEU A O 1
ATOM 1565 N N . VAL A 1 197 ? 1.648 -1.807 -13.206 1.00 89.69 197 VAL A N 1
ATOM 1566 C CA . VAL A 1 197 ? 1.830 -2.629 -14.415 1.00 89.69 197 VAL A CA 1
ATOM 1567 C C . VAL A 1 197 ? 1.424 -1.846 -15.660 1.00 89.69 197 VAL A C 1
ATOM 1569 O O . VAL A 1 197 ? 2.151 -1.849 -16.650 1.00 89.69 197 VAL A O 1
ATOM 1572 N N . GLN A 1 198 ? 0.299 -1.135 -15.598 1.00 87.25 198 GLN A N 1
ATOM 1573 C CA . GLN A 1 198 ? -0.187 -0.320 -16.703 1.00 87.25 198 GLN A CA 1
ATOM 1574 C C . GLN A 1 198 ? 0.792 0.807 -17.056 1.00 87.25 198 GLN A C 1
ATOM 1576 O O . GLN A 1 198 ? 1.007 1.065 -18.238 1.00 87.25 198 GLN A O 1
ATOM 1581 N N . GLN A 1 199 ? 1.397 1.474 -16.065 1.00 84.88 199 GLN A N 1
ATOM 1582 C CA . GLN A 1 199 ? 2.388 2.520 -16.327 1.00 84.88 199 GLN A CA 1
ATOM 1583 C C . GLN A 1 199 ? 3.612 1.979 -17.059 1.00 84.88 199 GLN A C 1
ATOM 1585 O O . GLN A 1 199 ? 4.052 2.605 -18.020 1.00 84.88 199 GLN A O 1
ATOM 1590 N N . ILE A 1 200 ? 4.120 0.811 -16.654 1.00 84.69 200 ILE A N 1
ATOM 1591 C CA . ILE A 1 200 ? 5.237 0.161 -17.350 1.00 84.69 200 ILE A CA 1
ATOM 1592 C C . ILE A 1 200 ? 4.861 -0.082 -18.818 1.00 84.69 200 ILE A C 1
ATOM 1594 O O . ILE A 1 200 ? 5.576 0.372 -19.707 1.00 84.69 200 ILE A O 1
ATOM 1598 N N . SER A 1 201 ? 3.699 -0.692 -19.079 1.00 84.81 201 SER A N 1
ATOM 1599 C CA . SER A 1 201 ? 3.253 -0.973 -20.450 1.00 84.81 201 SER A CA 1
ATOM 1600 C C . SER A 1 201 ? 3.081 0.297 -21.295 1.00 84.81 201 SER A C 1
ATOM 1602 O O . SER A 1 201 ? 3.446 0.309 -22.468 1.00 84.81 201 SER A O 1
ATOM 1604 N N . ILE A 1 202 ? 2.566 1.391 -20.716 1.00 83.81 202 ILE A N 1
ATOM 1605 C CA . ILE A 1 202 ? 2.426 2.678 -21.420 1.00 83.81 202 ILE A CA 1
ATOM 1606 C C . ILE A 1 202 ? 3.796 3.238 -21.822 1.00 83.81 202 ILE A C 1
ATOM 1608 O O . ILE A 1 202 ? 3.945 3.729 -22.941 1.00 83.81 202 ILE A O 1
ATOM 1612 N N . ILE A 1 203 ? 4.778 3.189 -20.920 1.00 80.56 203 ILE A N 1
ATOM 1613 C CA . ILE A 1 203 ? 6.135 3.692 -21.174 1.00 80.56 203 ILE A CA 1
ATOM 1614 C C . ILE A 1 203 ? 6.792 2.880 -22.302 1.00 80.56 203 ILE A C 1
ATOM 1616 O O . ILE A 1 203 ? 7.325 3.445 -23.258 1.00 80.56 203 ILE A O 1
ATOM 1620 N N . GLU A 1 204 ? 6.654 1.555 -22.266 1.00 77.19 204 GLU A N 1
ATOM 1621 C CA . GLU A 1 204 ? 7.168 0.669 -23.315 1.00 77.19 204 GLU A CA 1
ATOM 1622 C C . GLU A 1 204 ? 6.494 0.895 -24.676 1.00 77.19 204 GLU A C 1
ATOM 1624 O O . GLU A 1 204 ? 7.158 0.923 -25.715 1.00 77.19 204 GLU A O 1
ATOM 1629 N N . GLU A 1 205 ? 5.173 1.084 -24.710 1.00 78.31 205 GLU A N 1
ATOM 1630 C CA . GLU A 1 205 ? 4.451 1.364 -25.954 1.00 78.31 205 GLU A CA 1
ATOM 1631 C C . GLU A 1 205 ? 4.856 2.696 -26.591 1.00 78.31 205 GLU A C 1
ATOM 1633 O O . GLU A 1 205 ? 4.994 2.770 -27.817 1.00 78.31 205 GLU A O 1
ATOM 1638 N N . LYS A 1 206 ? 5.050 3.744 -25.782 1.00 72.94 206 LYS A N 1
ATOM 1639 C CA . LYS A 1 206 ? 5.499 5.061 -26.259 1.00 72.94 206 LYS A CA 1
ATOM 1640 C C . LYS A 1 206 ? 6.882 4.979 -26.894 1.00 72.94 206 LYS A C 1
ATOM 1642 O O . LYS A 1 206 ? 7.091 5.523 -27.979 1.00 72.94 206 LYS A O 1
ATOM 1647 N N . GLN A 1 207 ? 7.789 4.224 -26.279 1.00 68.56 207 GLN A N 1
ATOM 1648 C CA . GLN A 1 207 ? 9.126 4.013 -26.821 1.00 68.56 207 GLN A CA 1
ATOM 1649 C C . GLN A 1 207 ? 9.096 3.266 -28.161 1.00 68.56 207 GLN A C 1
ATOM 1651 O O . GLN A 1 207 ? 9.802 3.644 -29.097 1.00 68.56 207 GLN A O 1
ATOM 1656 N N . ASN A 1 208 ? 8.227 2.262 -28.293 1.00 66.31 208 ASN A N 1
ATOM 1657 C CA . ASN A 1 208 ? 8.059 1.509 -29.538 1.00 66.31 208 ASN A CA 1
ATOM 1658 C C . ASN A 1 208 ? 7.461 2.347 -30.684 1.00 66.31 208 ASN A C 1
ATOM 1660 O O . ASN A 1 208 ? 7.716 2.052 -31.853 1.00 66.31 208 ASN A O 1
ATOM 1664 N N . LYS A 1 209 ? 6.675 3.385 -30.367 1.00 63.16 209 LYS A N 1
ATOM 1665 C CA . LYS A 1 209 ? 6.018 4.271 -31.346 1.00 63.16 209 LYS A CA 1
ATOM 1666 C C . LYS A 1 209 ? 6.853 5.497 -31.742 1.00 63.16 209 LYS A C 1
ATOM 1668 O O . LYS A 1 209 ? 6.491 6.171 -32.702 1.00 63.16 209 LYS A O 1
ATOM 1673 N N . GLY A 1 210 ? 7.975 5.768 -31.068 1.00 56.34 210 GLY A N 1
ATOM 1674 C CA . GLY A 1 210 ? 8.897 6.856 -31.427 1.00 56.34 210 GLY A CA 1
ATOM 1675 C C . GLY A 1 210 ? 8.315 8.270 -31.277 1.00 56.34 210 GLY A C 1
ATOM 1676 O O . GLY A 1 210 ? 8.799 9.199 -31.923 1.00 56.34 210 GLY A O 1
ATOM 1677 N N . GLU A 1 211 ? 7.275 8.449 -30.459 1.00 46.16 211 GLU A N 1
ATOM 1678 C CA . GLU A 1 211 ? 6.643 9.753 -30.234 1.00 46.16 211 GLU A CA 1
ATOM 1679 C C . GLU A 1 211 ? 7.528 10.633 -29.330 1.00 46.16 211 GLU A C 1
ATOM 1681 O O . GLU A 1 211 ? 7.737 10.338 -28.157 1.00 46.16 211 GLU A O 1
ATOM 1686 N N . SER A 1 212 ? 8.064 11.726 -29.888 1.00 41.75 212 SER A N 1
ATOM 1687 C CA . SER A 1 212 ? 8.874 12.720 -29.169 1.00 41.75 212 SER A CA 1
ATOM 1688 C C . SER A 1 212 ? 7.987 13.795 -28.541 1.00 41.75 212 SER A C 1
ATOM 1690 O O . SER A 1 212 ? 7.116 14.341 -29.217 1.00 41.75 212 SER A O 1
ATOM 1692 N N . SER A 1 213 ? 8.268 14.195 -27.297 1.00 40.91 213 SER A N 1
ATOM 1693 C CA . SER A 1 213 ? 7.674 15.401 -26.706 1.00 40.91 213 SER A CA 1
ATOM 1694 C C . SER A 1 213 ? 8.658 16.197 -25.845 1.00 40.91 213 SER A C 1
ATOM 1696 O O . SER A 1 213 ? 9.607 15.666 -25.275 1.00 40.91 213 SER A O 1
ATOM 1698 N N . SER A 1 214 ? 8.418 17.506 -25.853 1.00 41.66 214 SER A N 1
ATOM 1699 C CA . SER A 1 214 ? 9.297 18.646 -25.591 1.00 41.66 214 SER A CA 1
ATOM 1700 C C . SER A 1 214 ? 9.803 18.804 -24.155 1.00 41.66 214 SER A C 1
ATOM 1702 O O . SER A 1 214 ? 9.070 18.579 -23.197 1.00 41.66 214 SER A O 1
ATOM 1704 N N . HIS A 1 215 ? 11.032 19.323 -24.041 1.00 37.72 215 HIS A N 1
ATOM 1705 C CA . HIS A 1 215 ? 11.666 19.782 -22.804 1.00 37.72 215 HIS A CA 1
ATOM 1706 C C . HIS A 1 215 ? 10.741 20.668 -21.959 1.00 37.72 215 HIS A C 1
ATOM 1708 O O . HIS A 1 215 ? 10.288 21.722 -22.409 1.00 37.72 215 HIS A O 1
ATOM 1714 N N . VAL A 1 216 ? 10.540 20.269 -20.706 1.00 48.31 216 VAL A N 1
ATOM 1715 C CA . VAL A 1 216 ? 9.856 21.069 -19.689 1.00 48.31 216 VAL A CA 1
ATOM 1716 C C . VAL A 1 216 ? 10.896 21.692 -18.753 1.00 48.31 216 VAL A C 1
ATOM 1718 O O . VAL A 1 216 ? 11.838 21.025 -18.328 1.00 48.31 216 VAL A O 1
ATOM 1721 N N . ASN A 1 217 ? 10.739 22.985 -18.453 1.00 43.25 217 ASN A N 1
ATOM 1722 C CA . ASN A 1 217 ? 11.629 23.750 -17.579 1.00 43.25 217 ASN A CA 1
ATOM 1723 C C . ASN A 1 217 ? 11.256 23.531 -16.099 1.00 43.25 217 ASN A C 1
ATOM 1725 O O . ASN A 1 217 ? 10.223 24.017 -15.634 1.00 43.25 217 ASN A O 1
ATOM 1729 N N . ILE A 1 218 ? 12.092 22.776 -15.385 1.00 44.66 218 ILE A N 1
ATOM 1730 C CA . ILE A 1 218 ? 11.859 22.271 -14.021 1.00 44.66 218 ILE A CA 1
ATOM 1731 C C . ILE A 1 218 ? 11.788 23.406 -12.983 1.00 44.66 218 ILE A C 1
ATOM 1733 O O . ILE A 1 218 ? 10.950 23.357 -12.080 1.00 44.66 218 ILE A O 1
ATOM 1737 N N . ASP A 1 219 ? 12.581 24.466 -13.158 1.00 43.34 219 ASP A N 1
ATOM 1738 C CA . ASP A 1 219 ? 12.658 25.580 -12.200 1.00 43.34 219 ASP A CA 1
ATOM 1739 C C . ASP A 1 219 ? 11.342 26.370 -12.124 1.00 43.34 219 ASP A C 1
ATOM 1741 O O . ASP A 1 219 ? 10.896 26.765 -11.047 1.00 43.34 219 ASP A O 1
ATOM 1745 N N . SER A 1 220 ? 10.644 26.503 -13.257 1.00 44.03 220 SER A N 1
ATOM 1746 C CA . SER A 1 220 ? 9.347 27.186 -13.327 1.00 44.03 220 SER A CA 1
ATOM 1747 C C . SER A 1 220 ? 8.228 26.426 -12.607 1.00 44.03 220 SER A C 1
ATOM 1749 O O . SER A 1 220 ? 7.230 27.036 -12.229 1.00 44.03 220 SER A O 1
ATOM 1751 N N . ILE A 1 221 ? 8.346 25.106 -12.446 1.00 51.25 221 ILE A N 1
ATOM 1752 C CA . ILE A 1 221 ? 7.289 24.261 -11.869 1.00 51.25 221 ILE A CA 1
ATOM 1753 C C . ILE A 1 221 ? 7.418 24.188 -10.350 1.00 51.25 221 ILE A C 1
ATOM 1755 O O . ILE A 1 221 ? 6.410 24.213 -9.642 1.00 51.25 221 ILE A O 1
ATOM 1759 N N . GLN A 1 222 ? 8.651 24.125 -9.845 1.00 48.41 222 GLN A N 1
ATOM 1760 C CA . GLN A 1 222 ? 8.919 24.103 -8.410 1.00 48.41 222 GLN A CA 1
ATOM 1761 C C . GLN A 1 222 ? 8.459 25.400 -7.722 1.00 48.41 222 GLN A C 1
ATOM 1763 O O . GLN A 1 222 ? 7.898 25.349 -6.620 1.00 48.41 222 GLN A O 1
ATOM 1768 N N . GLU A 1 223 ? 8.640 26.547 -8.385 1.00 53.44 223 GLU A N 1
ATOM 1769 C CA . GLU A 1 223 ? 8.104 27.832 -7.926 1.00 53.44 223 GLU A CA 1
ATOM 1770 C C . GLU A 1 223 ? 6.571 27.853 -7.948 1.00 53.44 223 GLU A C 1
ATOM 1772 O O . GLU A 1 223 ? 5.953 28.193 -6.939 1.00 53.44 223 GLU A O 1
ATOM 1777 N N . ASP A 1 224 ? 5.938 27.429 -9.044 1.00 57.19 224 ASP A N 1
ATOM 1778 C CA . ASP A 1 224 ? 4.476 27.467 -9.210 1.00 57.19 224 ASP A CA 1
ATOM 1779 C C . ASP A 1 224 ? 3.771 26.578 -8.161 1.00 57.19 224 ASP A C 1
ATOM 1781 O O . ASP A 1 224 ? 2.807 27.004 -7.519 1.00 57.19 224 ASP A O 1
ATOM 1785 N N . PHE A 1 225 ? 4.315 25.386 -7.875 1.00 53.31 225 PHE A N 1
ATOM 1786 C CA . PHE A 1 225 ? 3.787 24.490 -6.839 1.00 53.31 225 PHE A CA 1
ATOM 1787 C C . PHE A 1 225 ? 3.963 25.043 -5.420 1.00 53.31 225 PHE A C 1
ATOM 1789 O O . PHE A 1 225 ? 3.003 25.087 -4.648 1.00 53.31 225 PHE A O 1
ATOM 1796 N N . SER A 1 226 ? 5.169 25.500 -5.064 1.00 55.47 226 SER A N 1
ATOM 1797 C CA . SER A 1 226 ? 5.440 26.031 -3.718 1.00 55.47 226 SER A CA 1
ATOM 1798 C C . SER A 1 226 ? 4.589 27.265 -3.422 1.00 55.47 226 SER A C 1
ATOM 1800 O O . SER A 1 226 ? 4.084 27.430 -2.310 1.00 55.47 226 SER A O 1
ATOM 1802 N N . THR A 1 227 ? 4.377 28.105 -4.435 1.00 65.56 227 THR A N 1
ATOM 1803 C CA . THR A 1 227 ? 3.565 29.319 -4.322 1.00 65.56 227 THR A CA 1
ATOM 1804 C C . THR A 1 227 ? 2.084 28.978 -4.141 1.00 65.56 227 THR A C 1
ATOM 1806 O O . THR A 1 227 ? 1.431 29.522 -3.247 1.00 65.56 227 THR A O 1
ATOM 1809 N N . ARG A 1 228 ? 1.552 28.023 -4.916 1.00 63.31 228 ARG A N 1
ATOM 1810 C CA . ARG A 1 228 ? 0.157 27.564 -4.798 1.00 63.31 228 ARG A CA 1
ATOM 1811 C C . ARG A 1 228 ? -0.121 26.837 -3.487 1.00 63.31 228 ARG A C 1
ATOM 1813 O O . ARG A 1 228 ? -1.153 27.087 -2.865 1.00 63.31 228 ARG A O 1
ATOM 1820 N N . LEU A 1 229 ? 0.799 25.985 -3.034 1.00 59.44 229 LEU A N 1
ATOM 1821 C CA . LEU A 1 229 ? 0.668 25.272 -1.765 1.00 59.44 229 LEU A CA 1
ATOM 1822 C C . LEU A 1 229 ? 0.674 26.247 -0.580 1.00 59.44 229 LEU A C 1
ATOM 1824 O O . LEU A 1 229 ? -0.176 26.137 0.301 1.00 59.44 229 LEU A O 1
ATOM 1828 N N . ASN A 1 230 ? 1.566 27.243 -0.581 1.00 60.97 230 ASN A N 1
ATOM 1829 C CA . ASN A 1 230 ? 1.590 28.270 0.463 1.00 60.97 230 ASN A CA 1
ATOM 1830 C C . ASN A 1 230 ? 0.329 29.139 0.466 1.00 60.97 230 ASN A C 1
ATOM 1832 O O . ASN A 1 230 ? -0.205 29.418 1.539 1.00 60.97 230 ASN A O 1
ATOM 1836 N N . ALA A 1 231 ? -0.173 29.537 -0.706 1.00 69.38 231 ALA A N 1
ATOM 1837 C CA . ALA A 1 231 ? -1.426 30.284 -0.805 1.00 69.38 231 ALA A CA 1
ATOM 1838 C C . ALA A 1 231 ? -2.605 29.490 -0.218 1.00 69.38 231 ALA A C 1
ATOM 1840 O O . ALA A 1 231 ? -3.437 30.044 0.494 1.00 69.38 231 ALA A O 1
ATOM 1841 N N . LEU A 1 232 ? -2.639 28.178 -0.452 1.00 57.88 232 LEU A N 1
ATOM 1842 C CA . LEU A 1 232 ? -3.677 27.297 0.073 1.00 57.88 232 LEU A CA 1
ATOM 1843 C C . LEU A 1 232 ? -3.570 27.105 1.594 1.00 57.88 232 LEU A C 1
ATOM 1845 O O . LEU A 1 232 ? -4.578 27.132 2.294 1.00 57.88 232 LEU A O 1
ATOM 1849 N N . LEU A 1 233 ? -2.354 26.933 2.119 1.00 63.09 233 LEU A N 1
ATOM 1850 C CA . LEU A 1 233 ? -2.125 26.838 3.563 1.00 63.09 233 LEU A CA 1
ATOM 1851 C C . LEU A 1 233 ? -2.526 28.137 4.277 1.00 63.09 233 LEU A C 1
ATOM 1853 O O . LEU A 1 233 ? -3.127 28.084 5.347 1.00 63.09 233 LEU A O 1
ATOM 1857 N N . GLN A 1 234 ? -2.253 29.294 3.668 1.00 71.06 234 GLN A N 1
ATOM 1858 C CA . GLN A 1 234 ? -2.679 30.605 4.170 1.00 71.06 234 GLN A CA 1
ATOM 1859 C C . GLN A 1 234 ? -4.208 30.750 4.189 1.00 71.06 234 GLN A C 1
ATOM 1861 O O . GLN A 1 234 ? -4.757 31.213 5.189 1.00 71.06 234 GLN A O 1
ATOM 1866 N N . ASP A 1 235 ? -4.888 30.307 3.129 1.00 64.81 235 ASP A N 1
ATOM 1867 C CA . ASP A 1 235 ? -6.353 30.330 3.006 1.00 64.81 235 ASP A CA 1
ATOM 1868 C C . ASP A 1 235 ? -7.025 29.449 4.077 1.00 64.81 235 ASP A C 1
ATOM 1870 O O . ASP A 1 235 ? -7.962 29.868 4.759 1.00 64.81 235 ASP A O 1
ATOM 1874 N N . ILE A 1 236 ? -6.471 28.258 4.331 1.00 56.12 236 ILE A N 1
ATOM 1875 C CA . ILE A 1 236 ? -6.938 27.352 5.394 1.00 56.12 236 ILE A CA 1
ATOM 1876 C C . ILE A 1 236 ? -6.759 27.986 6.777 1.00 56.12 236 ILE A C 1
ATOM 1878 O O . ILE A 1 236 ? -7.678 27.949 7.593 1.00 56.12 236 ILE A O 1
ATOM 1882 N N . VAL A 1 237 ? -5.605 28.604 7.042 1.00 68.88 237 VAL A N 1
ATOM 1883 C CA . VAL A 1 237 ? -5.342 29.292 8.317 1.00 68.88 237 VAL A CA 1
ATOM 1884 C C . VAL A 1 237 ? -6.317 30.453 8.539 1.00 68.88 237 VAL A C 1
ATOM 1886 O O . VAL A 1 237 ? -6.782 30.647 9.660 1.00 68.88 237 VAL A O 1
ATOM 1889 N N . HIS A 1 238 ? -6.670 31.195 7.488 1.00 66.75 238 HIS A N 1
ATOM 1890 C CA . HIS A 1 238 ? -7.623 32.306 7.577 1.00 66.75 238 HIS A CA 1
ATOM 1891 C C . HIS A 1 238 ? -9.074 31.851 7.744 1.00 66.75 238 HIS A C 1
ATOM 1893 O O . HIS A 1 238 ? -9.874 32.589 8.300 1.00 66.75 238 HIS A O 1
ATOM 1899 N N . THR A 1 239 ? -9.414 30.650 7.282 1.00 49.03 239 THR A N 1
ATOM 1900 C CA . THR A 1 239 ? -10.782 30.112 7.359 1.00 49.03 239 THR A CA 1
ATOM 1901 C C . THR A 1 239 ? -11.075 29.441 8.711 1.00 49.03 239 THR A C 1
ATOM 1903 O O . THR A 1 239 ? -12.235 29.213 9.060 1.00 49.03 239 THR A O 1
ATOM 1906 N N . ILE A 1 240 ? -10.030 29.094 9.470 1.00 46.69 240 ILE A N 1
ATOM 1907 C CA . ILE A 1 240 ? -10.127 28.435 10.784 1.00 46.69 240 ILE A CA 1
ATOM 1908 C C . ILE A 1 240 ? -10.138 29.447 11.950 1.00 46.69 240 ILE A C 1
ATOM 1910 O O . ILE A 1 240 ? -10.639 29.105 13.024 1.00 46.69 240 ILE A O 1
ATOM 1914 N N . ASN A 1 241 ? -9.632 30.669 11.742 1.00 42.94 241 ASN A N 1
ATOM 1915 C CA . ASN A 1 241 ? -9.740 31.796 12.684 1.00 42.94 241 ASN A CA 1
ATOM 1916 C C . ASN A 1 241 ? -11.032 32.595 12.472 1.00 42.94 241 ASN A C 1
ATOM 1918 O O . ASN A 1 241 ? -11.532 33.150 13.476 1.00 42.94 241 ASN A O 1
#

Radius of gyration: 22.08 Å; chains: 1; bounding box: 48×44×62 Å

Foldseek 3Di:
DVVVLVVVVVVLVVVVVVVVVVLLVVVVVQPDADDDDDDDPDPQLLVLLVVLLVQLLVQLVVLLVVLLVQLVVLLVVDVVVDDVCLVVSLVSNLVSLVVSLVSNVVSLVVSLVSLVVSLVVPPPPNCNRLSVQLSVVSVSLSVVLSVVSVVLSVVLSVQSVVLNVDPDDSSVSSVVSSVVSSVVSNVSSVVSSVVSSVSSVVSVVCRNVNDHDDDRDPVVSVVVVVVVVVVSVVVVVVVSD

Organism: NCBI:txid175788

pLDDT: mean 77.33, std 17.22, range [36.47, 98.06]

Secondary structure (DSSP, 8-state):
-HHHHHHHHHHHHHHHHHHHHHHHHHHHHHT-------------HHHHHHHHHHHHHHHHHHHHHHHHHHHHHHHHHHHHH-GGGHHHHHHHHHHHHHHHHHHHHHHHHHHHHHHHHHHHH---GGGHHHHHHHHHHHHHHHHHHHHHHHHHHHHHHHHHHHHTT-SS-HHHHHHHHHHHHHHHHHHHHHHHHHHHHHHHHHHHHHHHHT---PPP-HHHHHHHHHHHHHHHHHHHHHHH-

Sequence (241 aa):
MAAELRHKLSQESDRLRARLRQELLDLRQRFSPYPSHPQATAANIQERLSPFTKGLQTALESNTHQLCSHLRTTIQEVQADGPSLYQEAIEKIGQAMDESHKRRSAAFENFKTKAFEVVEEDKDRSRKDLWEEVTASLGQEILSYSLEFQGKIAALKVSLTTLLTSTEPLGDEMVSKVDQFCDGSSRQNHKFIADLVQQISIIEEKQNKGESSSHVNIDSIQEDFSTRLNALLQDIVHTIN